Protein AF-A0A949DJX2-F1 (afdb_monomer_lite)

Foldseek 3Di:
DDDDDDDDDDDDDDDDDDDDDDDDDDDDDPDDPPPPPDPPQDFDDDDDDDDDQVPDPQRDQPDDLLQPDDCVVQVRAPVCVLQDQVCCVVVLPRVHHAPPVDPPRNVCSSVVAADAPDPVGDGSSDGSPVCSPDVVVVVVVCVVVVHDPVPDPVVVVVVDDPLQVLLVQEDAQLLDCQRSDPPRPRRNPDSDHCVQDDADPVQFGADPDLSQALDADPVGRTNQKGFDDDDQDPSCDVVNDDPDTDIDGDPQQQQAAQVRHGHPVSVVQQVVLQVCQLVQNDDPPQFWRHGSRRVHGRHHND

Radius of gyration: 28.76 Å; chains: 1; bounding box: 96×83×56 Å

Secondary structure (DSSP, 8-state):
--------------------------------S-SSS---PPPPPP------GGG-SSPPPSS-GGGS---TTTT--THHHHS-HHHHHHTSS--S--TTT-TTTHHHHHHT----SSTTSPPTTS-S-GGGT-THHHHHHHHHHT--STT--HHHHHHS--HHHHHTT--S-TT-S----TT-TTTTS-S--GGGPSP-TTSEEEES-GGG-SEEETTEEEEEEEEE-----TTS-GGG-----EEE---GGGGB-TTS-B-HHHHHHHHHHHHHHHTT---TT--B-SGGGTTSBP-TT-

pLDDT: mean 76.73, std 20.25, range [28.62, 98.5]

Structure (mmCIF, N/CA/C/O backbone):
data_AF-A0A949DJX2-F1
#
_entry.id   AF-A0A949DJX2-F1
#
loop_
_atom_site.group_PDB
_atom_site.id
_atom_site.type_symbol
_atom_site.label_atom_id
_atom_site.label_alt_id
_atom_site.label_comp_id
_atom_site.label_asym_id
_atom_site.label_entity_id
_atom_site.label_seq_id
_atom_site.pdbx_PDB_ins_code
_atom_site.Cartn_x
_atom_site.Cartn_y
_atom_site.Cartn_z
_atom_site.occupancy
_atom_site.B_iso_or_equiv
_atom_site.auth_seq_id
_atom_site.auth_comp_id
_atom_site.auth_asym_id
_atom_site.auth_atom_id
_atom_site.pdbx_PDB_model_num
ATOM 1 N N . MET A 1 1 ? 74.359 -24.042 -1.515 1.00 43.28 1 MET A N 1
ATOM 2 C CA . MET A 1 1 ? 73.156 -24.536 -2.222 1.00 43.28 1 MET A CA 1
ATOM 3 C C . MET A 1 1 ? 72.912 -25.979 -1.793 1.00 43.28 1 MET A C 1
ATOM 5 O O . MET A 1 1 ? 73.561 -26.881 -2.303 1.00 43.28 1 MET A O 1
ATOM 9 N N . LYS A 1 2 ? 72.092 -26.184 -0.755 1.00 34.19 2 LYS A N 1
ATOM 10 C CA . LYS A 1 2 ? 71.802 -27.507 -0.180 1.00 34.19 2 LYS A CA 1
ATOM 11 C C . LYS A 1 2 ? 70.477 -28.012 -0.755 1.00 34.19 2 LYS A C 1
ATOM 13 O O . LYS A 1 2 ? 69.468 -27.325 -0.640 1.00 34.19 2 LYS A O 1
ATOM 18 N N . LYS A 1 3 ? 70.518 -29.176 -1.407 1.00 35.06 3 LYS A N 1
ATOM 19 C CA . LYS A 1 3 ? 69.353 -29.905 -1.924 1.00 35.06 3 LYS A CA 1
ATOM 20 C C . LYS A 1 3 ? 68.645 -30.585 -0.749 1.00 35.06 3 LYS A C 1
ATOM 22 O O . LYS A 1 3 ? 69.295 -31.333 -0.024 1.00 35.06 3 LYS A O 1
ATOM 27 N N . TYR A 1 4 ? 67.348 -30.342 -0.581 1.00 43.62 4 TYR A N 1
ATOM 28 C CA . TYR A 1 4 ? 66.490 -31.125 0.308 1.00 43.62 4 TYR A CA 1
ATOM 29 C C . TYR A 1 4 ? 65.584 -32.019 -0.540 1.00 43.62 4 TYR A C 1
ATOM 31 O O . TYR A 1 4 ? 64.900 -31.544 -1.442 1.00 43.62 4 TYR A O 1
ATOM 39 N N . SER A 1 5 ? 65.644 -33.317 -0.252 1.00 40.22 5 SER A N 1
ATOM 40 C CA . SER A 1 5 ? 64.722 -34.347 -0.726 1.00 40.22 5 SER A CA 1
ATOM 41 C C . SER A 1 5 ? 63.538 -34.392 0.239 1.00 40.22 5 SER A C 1
ATOM 43 O O . SER A 1 5 ? 63.765 -34.422 1.449 1.00 40.22 5 SER A O 1
ATOM 45 N N . PHE A 1 6 ? 62.303 -34.388 -0.265 1.00 43.47 6 PHE A N 1
ATOM 46 C CA . PHE A 1 6 ? 61.103 -34.595 0.548 1.00 43.47 6 PHE A CA 1
ATOM 47 C C . PHE A 1 6 ? 60.330 -35.793 -0.003 1.00 43.47 6 PHE A C 1
ATOM 49 O O . PHE A 1 6 ? 59.886 -35.793 -1.150 1.00 43.47 6 PHE A O 1
ATOM 56 N N . THR A 1 7 ? 60.231 -36.830 0.824 1.00 41.16 7 THR A N 1
ATOM 57 C CA . THR A 1 7 ? 59.519 -38.081 0.556 1.00 41.16 7 THR A CA 1
ATOM 58 C C . THR A 1 7 ? 58.033 -37.898 0.867 1.00 41.16 7 THR A C 1
ATOM 60 O O . THR A 1 7 ? 57.672 -37.376 1.920 1.00 41.16 7 THR A O 1
ATOM 63 N N . LEU A 1 8 ? 57.184 -38.328 -0.065 1.00 36.38 8 LEU A N 1
ATOM 64 C CA . LEU A 1 8 ? 55.723 -38.265 -0.031 1.00 36.38 8 LEU A CA 1
ATOM 65 C C . LEU A 1 8 ? 55.150 -39.407 0.834 1.00 36.38 8 LEU A C 1
ATOM 67 O O . LEU A 1 8 ? 55.459 -40.569 0.579 1.00 36.38 8 LEU A O 1
ATOM 71 N N . PHE A 1 9 ? 54.294 -39.095 1.811 1.00 36.88 9 PHE A N 1
ATOM 72 C CA . PHE A 1 9 ? 53.467 -40.075 2.530 1.00 36.88 9 PHE A CA 1
ATOM 73 C C . PHE A 1 9 ? 52.001 -39.895 2.109 1.00 36.88 9 PHE A C 1
ATOM 75 O O . PHE A 1 9 ? 51.416 -38.837 2.330 1.00 36.88 9 PHE A O 1
ATOM 82 N N . ILE A 1 10 ? 51.425 -40.926 1.487 1.00 37.06 10 ILE A N 1
ATOM 83 C CA . ILE A 1 10 ? 50.004 -41.016 1.124 1.00 37.06 10 ILE A CA 1
ATOM 84 C C . ILE A 1 10 ? 49.294 -41.812 2.222 1.00 37.06 10 ILE A C 1
ATOM 86 O O . ILE A 1 10 ? 49.686 -42.941 2.514 1.00 37.06 10 ILE A O 1
ATOM 90 N N . LEU A 1 11 ? 48.246 -41.235 2.811 1.00 36.19 11 LEU A N 1
ATOM 91 C CA . LEU A 1 11 ? 47.347 -41.903 3.752 1.00 36.19 11 LEU A CA 1
ATOM 92 C C . LEU A 1 11 ? 45.978 -42.078 3.083 1.00 36.19 11 LEU A C 1
ATOM 94 O O . LEU A 1 11 ? 45.282 -41.109 2.793 1.00 36.19 11 LEU A O 1
ATOM 98 N N . LEU A 1 12 ? 45.641 -43.339 2.806 1.00 34.06 12 LEU A N 1
ATOM 99 C CA . LEU A 1 12 ? 44.342 -43.818 2.335 1.00 34.06 12 LEU A CA 1
ATOM 100 C C . LEU A 1 12 ? 43.370 -43.897 3.518 1.00 34.06 12 LEU A C 1
ATOM 102 O O . LEU A 1 12 ? 43.677 -44.555 4.511 1.00 34.06 12 LEU A O 1
ATOM 106 N N . PHE A 1 13 ? 42.187 -43.295 3.388 1.00 34.66 13 PHE A N 1
ATOM 107 C CA . PHE A 1 13 ? 41.059 -43.534 4.288 1.00 34.66 13 PHE A CA 1
ATOM 108 C C . PHE A 1 13 ? 39.893 -44.122 3.488 1.00 34.66 13 PHE A C 1
ATOM 110 O O . PHE A 1 13 ? 39.415 -43.518 2.530 1.00 34.66 13 PHE A O 1
ATOM 117 N N . VAL A 1 14 ? 39.482 -45.329 3.880 1.00 40.94 14 VAL A N 1
ATOM 118 C CA . VAL A 1 14 ? 38.353 -46.092 3.340 1.00 40.94 14 VAL A CA 1
ATOM 119 C C . VAL A 1 14 ? 37.319 -46.235 4.454 1.00 40.94 14 VAL A C 1
ATOM 121 O O . VAL A 1 14 ? 37.612 -46.817 5.494 1.00 40.94 14 VAL A O 1
ATOM 124 N N . SER A 1 15 ? 36.108 -45.741 4.222 1.00 38.34 15 SER A N 1
ATOM 125 C CA . SER A 1 15 ? 34.868 -46.116 4.916 1.00 38.34 15 SER A CA 1
ATOM 126 C C . SER A 1 15 ? 33.715 -45.578 4.058 1.00 38.34 15 SER A C 1
ATOM 128 O O . SER A 1 15 ? 33.805 -44.479 3.530 1.00 38.34 15 SER A O 1
ATOM 130 N N . GLY A 1 16 ? 32.613 -46.254 3.763 1.00 34.78 16 GLY A N 1
ATOM 131 C CA . GLY A 1 16 ? 32.054 -47.539 4.157 1.00 34.78 16 GLY A CA 1
ATOM 132 C C . GLY A 1 16 ? 30.562 -47.421 3.835 1.00 34.78 16 GLY A C 1
ATOM 133 O O . GLY A 1 16 ? 29.812 -46.884 4.643 1.00 34.78 16 GLY A O 1
ATOM 134 N N . LEU A 1 17 ? 30.148 -47.814 2.622 1.00 36.53 17 LEU A N 1
ATOM 135 C CA . LEU A 1 17 ? 28.735 -47.830 2.226 1.00 36.53 17 LEU A CA 1
ATOM 136 C C . LEU A 1 17 ? 27.998 -48.921 3.011 1.00 36.53 17 LEU A C 1
ATOM 138 O O . LEU A 1 17 ? 28.421 -50.075 3.001 1.00 36.53 17 LEU A O 1
ATOM 142 N N . THR A 1 18 ? 26.860 -48.576 3.611 1.00 37.84 18 THR A N 1
ATOM 143 C CA . THR A 1 18 ? 25.867 -49.556 4.065 1.00 37.84 18 THR A CA 1
ATOM 144 C C . THR A 1 18 ? 24.544 -49.298 3.349 1.00 37.84 18 THR A C 1
ATOM 146 O O . THR A 1 18 ? 23.970 -48.217 3.425 1.00 37.84 18 THR A O 1
ATOM 149 N N . PHE A 1 19 ? 24.102 -50.310 2.603 1.00 37.47 19 PHE A N 1
ATOM 150 C CA . PHE A 1 19 ? 22.758 -50.453 2.052 1.00 37.47 19 PHE A CA 1
ATOM 151 C C . PHE A 1 19 ? 21.958 -51.371 2.986 1.00 37.47 19 PHE A C 1
ATOM 153 O O . PHE A 1 19 ? 22.400 -52.491 3.227 1.00 37.47 19 PHE A O 1
ATOM 160 N N . VAL A 1 20 ? 20.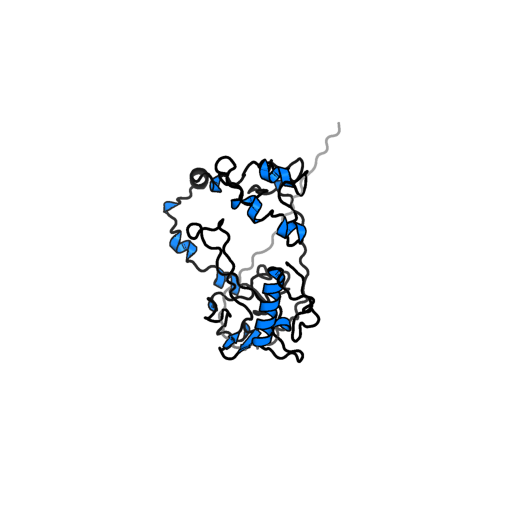781 -50.937 3.447 1.00 37.38 20 VAL A N 1
ATOM 161 C CA . VAL A 1 20 ? 19.691 -51.787 3.980 1.00 37.38 20 VAL A CA 1
ATOM 162 C C . VAL A 1 20 ? 18.380 -51.083 3.595 1.00 37.38 20 VAL A C 1
ATOM 164 O O . VAL A 1 20 ? 18.149 -49.957 4.013 1.00 37.38 20 VAL A O 1
ATOM 167 N N . SER A 1 21 ? 17.728 -51.509 2.510 1.00 28.62 21 SER A N 1
ATOM 168 C CA . SER A 1 21 ? 16.613 -52.475 2.417 1.00 28.62 21 SER A CA 1
ATOM 169 C C . SER A 1 21 ? 15.265 -51.941 2.913 1.00 28.62 21 SER A C 1
ATOM 171 O O . SER A 1 21 ? 15.091 -51.663 4.094 1.00 28.62 21 SER A O 1
ATOM 173 N N . CYS A 1 22 ? 14.301 -51.876 1.986 1.00 37.31 22 CYS A N 1
ATOM 174 C CA . CYS A 1 22 ? 12.870 -51.762 2.266 1.00 37.31 22 CYS A CA 1
ATOM 175 C C . CYS A 1 22 ? 12.397 -52.950 3.113 1.00 37.31 22 CYS A C 1
ATOM 177 O O . CYS A 1 22 ? 12.727 -54.096 2.808 1.00 37.31 22 CYS A O 1
ATOM 179 N N . GLY A 1 23 ? 11.586 -52.659 4.125 1.00 30.64 23 GLY A N 1
ATOM 180 C CA . GLY A 1 23 ? 10.795 -53.624 4.874 1.00 30.64 23 GLY A CA 1
ATOM 181 C C . GLY A 1 23 ? 9.466 -52.967 5.217 1.00 30.64 23 GLY A C 1
ATOM 182 O O . GLY A 1 23 ? 9.413 -52.065 6.046 1.00 30.64 23 GLY A O 1
ATOM 183 N N . SER A 1 24 ? 8.426 -53.363 4.498 1.00 39.03 24 SER A N 1
ATOM 184 C CA . SER A 1 24 ? 7.028 -53.123 4.829 1.00 39.03 24 SER A CA 1
ATOM 185 C C . SER A 1 24 ? 6.645 -54.004 6.012 1.00 39.03 24 SER A C 1
ATOM 187 O O . SER A 1 24 ? 6.754 -55.217 5.882 1.00 39.03 24 SER A O 1
ATOM 189 N N . ASP A 1 25 ? 6.189 -53.401 7.107 1.00 30.70 25 ASP A N 1
ATOM 190 C CA . ASP A 1 25 ? 5.296 -54.041 8.070 1.00 30.70 25 ASP A CA 1
ATOM 191 C C . ASP A 1 25 ? 4.461 -52.959 8.760 1.00 30.70 25 ASP A C 1
ATOM 193 O O . ASP A 1 25 ? 4.978 -52.047 9.411 1.00 30.70 25 ASP A O 1
ATOM 197 N N . ASP A 1 26 ? 3.151 -53.068 8.554 1.00 37.22 26 ASP A N 1
ATOM 198 C CA . ASP A 1 26 ? 2.116 -52.331 9.257 1.00 37.22 26 ASP A CA 1
ATOM 199 C C . ASP A 1 26 ? 2.218 -52.621 10.755 1.00 37.22 26 ASP A C 1
ATOM 201 O O . ASP A 1 26 ? 2.008 -53.750 11.202 1.00 37.22 26 ASP A O 1
ATOM 205 N N . ASN A 1 27 ? 2.460 -51.585 11.558 1.00 30.47 27 ASN A N 1
ATOM 206 C CA . ASN A 1 27 ? 1.958 -51.600 12.921 1.00 30.47 27 ASN A CA 1
ATOM 207 C C . ASN A 1 27 ? 1.554 -50.197 13.360 1.00 30.47 27 ASN A C 1
ATOM 209 O O . ASN A 1 27 ? 2.363 -49.288 13.539 1.00 30.47 27 ASN A O 1
ATOM 213 N N . THR A 1 28 ? 0.243 -50.043 13.468 1.00 38.88 28 THR A N 1
ATOM 214 C CA . THR A 1 28 ? -0.477 -48.830 13.803 1.00 38.88 28 THR A CA 1
ATOM 215 C C . THR A 1 28 ? -0.275 -48.510 15.282 1.00 38.88 28 THR A C 1
ATOM 217 O O . THR A 1 28 ? -0.965 -49.039 16.149 1.00 38.88 28 THR A O 1
ATOM 220 N N . THR A 1 29 ? 0.638 -47.595 15.586 1.00 30.52 29 THR A N 1
ATOM 221 C CA . THR A 1 29 ? 0.587 -46.810 16.821 1.00 30.52 29 THR A CA 1
ATOM 222 C C . THR A 1 29 ? 0.368 -45.361 16.433 1.00 30.52 29 THR A C 1
ATOM 224 O O . THR A 1 29 ? 1.264 -44.678 15.946 1.00 30.52 29 THR A O 1
ATOM 227 N N . ALA A 1 30 ? -0.874 -44.914 16.616 1.00 33.44 30 ALA A N 1
ATOM 228 C CA . ALA A 1 30 ? -1.263 -43.520 16.520 1.00 33.44 30 ALA A CA 1
ATOM 229 C C . ALA A 1 30 ? -0.423 -42.703 17.513 1.00 33.44 30 ALA A C 1
ATOM 231 O O . ALA A 1 30 ? -0.724 -42.651 18.705 1.00 33.44 30 ALA A O 1
ATOM 232 N N . GLN A 1 31 ? 0.659 -42.100 17.022 1.00 32.59 31 GLN A N 1
ATOM 233 C CA . GLN A 1 31 ? 1.287 -40.980 17.699 1.00 32.59 31 GLN A CA 1
ATOM 234 C C . GLN A 1 31 ? 0.337 -39.797 17.555 1.00 32.59 31 GLN A C 1
ATOM 236 O O . GLN A 1 31 ? 0.099 -39.286 16.463 1.00 32.59 31 GLN A O 1
ATOM 241 N N . THR A 1 32 ? -0.260 -39.431 18.680 1.00 29.81 32 THR A N 1
ATOM 242 C CA . THR A 1 32 ? -1.008 -38.199 18.887 1.00 29.81 32 THR A CA 1
ATOM 243 C C . THR A 1 32 ? -0.182 -37.010 18.395 1.00 29.81 32 THR A C 1
ATOM 245 O O . THR A 1 32 ? 0.877 -36.716 18.945 1.00 29.81 32 THR A O 1
ATOM 248 N N . LEU A 1 33 ? -0.673 -36.344 17.352 1.00 34.56 33 LEU A N 1
ATOM 249 C CA . LEU A 1 33 ? -0.085 -35.165 16.703 1.00 34.56 33 LEU A CA 1
ATOM 250 C C . LEU A 1 33 ? -0.290 -33.864 17.512 1.00 34.56 33 LEU A C 1
ATOM 252 O O . LEU A 1 33 ? -0.356 -32.787 16.930 1.00 34.56 33 LEU A O 1
ATOM 256 N N . ASP A 1 34 ? -0.383 -33.943 18.841 1.00 36.12 34 ASP A N 1
ATOM 257 C CA . ASP A 1 34 ? -0.895 -32.837 19.669 1.00 36.12 34 ASP A CA 1
ATOM 258 C C . ASP A 1 34 ? 0.157 -32.110 20.531 1.00 36.12 34 ASP A C 1
ATOM 260 O O . ASP A 1 34 ? -0.212 -31.266 21.343 1.00 36.12 34 ASP A O 1
ATOM 264 N N . GLU A 1 35 ? 1.465 -32.350 20.360 1.00 33.06 35 GLU A N 1
ATOM 265 C CA . GLU A 1 35 ? 2.486 -31.706 21.221 1.00 33.06 35 GLU A CA 1
ATOM 266 C C . GLU A 1 35 ? 3.533 -30.814 20.525 1.00 33.06 35 GLU A C 1
ATOM 268 O O . GLU A 1 35 ? 4.362 -30.224 21.216 1.00 33.06 35 GLU A O 1
ATOM 273 N N . GLU A 1 36 ? 3.484 -30.593 19.203 1.00 36.16 36 GLU A N 1
ATOM 274 C CA . GLU A 1 36 ? 4.518 -29.787 18.511 1.00 36.16 36 GLU A CA 1
ATOM 275 C C . GLU A 1 36 ? 4.085 -28.387 18.022 1.00 36.16 36 GLU A C 1
ATOM 277 O O . GLU A 1 36 ? 4.854 -27.696 17.356 1.00 36.16 36 GLU A O 1
ATOM 282 N N . GLN A 1 37 ? 2.890 -27.894 18.371 1.00 39.59 37 GLN A N 1
ATOM 283 C CA . GLN A 1 37 ? 2.412 -26.581 17.894 1.00 39.59 37 GLN A CA 1
ATOM 284 C C . GLN A 1 37 ? 1.984 -25.621 19.003 1.00 39.59 37 GLN A C 1
ATOM 286 O O . GLN A 1 37 ? 0.872 -25.107 19.018 1.00 39.59 37 GLN A O 1
ATOM 291 N N . ASN A 1 38 ? 2.904 -25.307 19.914 1.00 37.56 38 ASN A N 1
ATOM 292 C CA . ASN A 1 38 ? 2.805 -24.066 20.689 1.00 37.56 38 ASN A CA 1
ATOM 293 C C . ASN A 1 38 ? 4.181 -23.487 21.047 1.00 37.56 38 ASN A C 1
ATOM 295 O O . ASN A 1 38 ? 4.404 -22.975 22.143 1.00 37.56 38 ASN A O 1
ATOM 299 N N . ALA A 1 39 ? 5.129 -23.548 20.106 1.00 47.19 39 ALA A N 1
ATOM 300 C CA . ALA A 1 39 ? 6.332 -22.736 20.207 1.00 47.19 39 ALA A CA 1
ATOM 301 C C . ALA A 1 39 ? 5.930 -21.260 20.052 1.00 47.19 39 ALA A C 1
ATOM 303 O O . ALA A 1 39 ? 5.632 -20.785 18.957 1.00 47.19 39 ALA A O 1
ATOM 304 N N . THR A 1 40 ? 5.895 -20.531 21.164 1.00 45.84 40 THR A N 1
ATOM 305 C CA . THR A 1 40 ? 5.797 -19.073 21.188 1.00 45.84 40 THR A CA 1
ATOM 306 C C . THR A 1 40 ? 7.037 -18.496 20.508 1.00 45.84 40 THR A C 1
ATOM 308 O O . THR A 1 40 ? 8.108 -18.376 21.099 1.00 45.84 40 THR A O 1
ATOM 311 N N . PHE A 1 41 ? 6.920 -18.186 19.218 1.00 57.16 41 PHE A N 1
ATOM 312 C CA . PHE A 1 41 ? 8.009 -17.597 18.448 1.00 57.16 41 PHE A CA 1
ATOM 313 C C . PHE A 1 41 ? 8.285 -16.171 18.941 1.00 57.16 41 PHE A C 1
ATOM 315 O O . PHE A 1 41 ? 7.442 -15.283 18.823 1.00 57.16 41 PHE A O 1
ATOM 322 N N . THR A 1 42 ? 9.479 -15.939 19.488 1.00 59.53 42 THR A N 1
ATOM 323 C CA . THR A 1 42 ? 9.938 -14.597 19.862 1.00 59.53 42 THR A CA 1
ATOM 324 C C . THR A 1 42 ? 10.157 -13.754 18.597 1.00 59.53 42 THR A C 1
ATOM 326 O O . THR A 1 42 ? 10.936 -14.174 17.735 1.00 59.53 42 THR A O 1
ATOM 329 N N . PRO A 1 43 ? 9.536 -12.566 18.466 1.00 59.00 43 PRO A N 1
ATOM 330 C CA . PRO A 1 43 ? 9.705 -11.715 17.290 1.00 59.00 43 PRO A CA 1
ATOM 331 C C . PRO A 1 43 ? 11.174 -11.318 17.083 1.00 59.00 43 PRO A C 1
ATOM 333 O O . PRO A 1 43 ? 11.785 -10.694 17.952 1.00 59.00 43 PRO A O 1
ATOM 336 N N . ALA A 1 44 ? 11.752 -11.661 15.928 1.00 72.31 44 ALA A N 1
ATOM 337 C CA . ALA A 1 44 ? 13.103 -11.241 15.555 1.00 72.31 44 ALA A CA 1
ATOM 338 C C . ALA A 1 44 ? 13.077 -9.909 14.773 1.00 72.31 44 ALA A C 1
ATOM 340 O O . ALA A 1 44 ? 12.285 -9.775 13.834 1.00 72.31 44 ALA A O 1
ATOM 341 N N . PRO A 1 45 ? 13.957 -8.935 15.085 1.00 74.81 45 PRO A N 1
ATOM 342 C CA . PRO A 1 45 ? 14.016 -7.671 14.357 1.00 74.81 45 PRO A CA 1
ATOM 343 C C . PRO A 1 45 ? 14.476 -7.865 12.905 1.00 74.81 45 PRO A C 1
ATOM 345 O O . PRO A 1 45 ? 15.150 -8.841 12.555 1.00 74.81 45 PRO A O 1
ATOM 348 N N . MET A 1 46 ? 14.132 -6.910 12.039 1.00 74.50 46 MET A N 1
ATOM 349 C CA . MET A 1 46 ? 14.711 -6.841 10.698 1.00 74.50 46 MET A CA 1
ATOM 350 C C . MET A 1 46 ? 16.149 -6.325 10.794 1.00 74.50 46 MET A C 1
ATOM 352 O O . MET A 1 46 ? 16.380 -5.228 11.293 1.00 74.50 46 MET A O 1
ATOM 356 N N . ILE A 1 47 ? 17.110 -7.118 10.317 1.00 76.56 47 ILE A N 1
ATOM 357 C CA . ILE A 1 47 ? 18.518 -6.723 10.207 1.00 76.56 47 ILE A CA 1
ATOM 358 C C . ILE A 1 47 ? 18.799 -6.523 8.717 1.00 76.56 47 ILE A C 1
ATOM 360 O O . ILE A 1 47 ? 18.672 -7.469 7.941 1.00 76.56 47 ILE A O 1
ATOM 364 N N . SER A 1 48 ? 19.134 -5.299 8.311 1.00 74.88 48 SER A N 1
ATOM 365 C CA . SER A 1 48 ? 19.478 -4.961 6.925 1.00 74.88 48 SER A CA 1
ATOM 366 C C . SER A 1 48 ? 20.969 -4.676 6.777 1.00 74.88 48 SER A C 1
ATOM 368 O O . SER A 1 48 ? 21.578 -4.094 7.672 1.00 74.88 48 SER A O 1
ATOM 370 N N . GLU A 1 49 ? 21.532 -5.000 5.615 1.00 82.50 49 GLU A N 1
ATOM 371 C CA . GLU A 1 49 ? 22.893 -4.620 5.234 1.00 82.50 49 GLU A CA 1
ATOM 372 C C . GLU A 1 49 ? 22.855 -3.621 4.074 1.00 82.50 49 GLU A C 1
ATOM 374 O O . GLU A 1 49 ? 22.117 -3.807 3.104 1.00 82.50 49 GLU A O 1
ATOM 379 N N . LEU A 1 50 ? 23.665 -2.564 4.156 1.00 80.44 50 LEU A N 1
ATOM 380 C CA . LEU A 1 50 ? 23.815 -1.622 3.054 1.00 80.44 50 LEU A CA 1
ATOM 381 C C . LEU A 1 50 ? 24.591 -2.293 1.912 1.00 80.44 50 LEU A C 1
ATOM 383 O O . LEU A 1 50 ? 25.749 -2.681 2.069 1.00 80.44 50 LEU A O 1
ATOM 387 N N . ARG A 1 51 ? 23.970 -2.392 0.736 1.00 80.06 51 ARG A N 1
ATOM 388 C CA . ARG A 1 51 ? 24.623 -2.842 -0.499 1.00 80.06 51 ARG A CA 1
ATOM 389 C C . ARG A 1 51 ? 24.813 -1.662 -1.440 1.00 80.06 51 ARG A C 1
ATOM 391 O O . ARG A 1 51 ? 23.874 -0.908 -1.687 1.00 80.06 51 ARG A O 1
ATOM 398 N N . SER A 1 52 ? 26.028 -1.507 -1.966 1.00 80.25 52 SER A N 1
ATOM 399 C CA . SER A 1 52 ? 26.306 -0.457 -2.945 1.00 80.25 52 SER A CA 1
ATOM 400 C C . SER A 1 52 ? 25.628 -0.766 -4.278 1.00 80.25 52 SER A C 1
ATOM 402 O O . SER A 1 52 ? 25.715 -1.886 -4.781 1.00 80.25 52 SER A O 1
ATOM 404 N N . ARG A 1 53 ? 24.990 0.250 -4.865 1.00 75.62 53 ARG A N 1
ATOM 405 C CA . ARG A 1 53 ? 24.230 0.143 -6.122 1.00 75.62 53 ARG A CA 1
ATOM 406 C C . ARG A 1 53 ? 25.110 -0.209 -7.322 1.00 75.62 53 ARG A C 1
ATOM 408 O O . ARG A 1 53 ? 24.631 -0.842 -8.254 1.00 75.62 53 ARG A O 1
ATOM 415 N N . ILE A 1 54 ? 26.399 0.140 -7.277 1.00 75.19 54 ILE A N 1
ATOM 416 C CA . ILE A 1 54 ? 27.363 -0.177 -8.347 1.00 75.19 54 ILE A CA 1
ATOM 417 C C . ILE A 1 54 ? 27.658 -1.678 -8.468 1.00 75.19 54 ILE A C 1
ATOM 419 O O . ILE A 1 54 ? 28.257 -2.103 -9.448 1.00 75.19 54 ILE A O 1
ATOM 423 N N . LEU A 1 55 ? 27.284 -2.477 -7.461 1.00 81.00 55 LEU A N 1
ATOM 424 C CA . LEU A 1 55 ? 27.510 -3.924 -7.448 1.00 81.00 55 LEU A CA 1
ATOM 425 C C . LEU A 1 55 ? 26.357 -4.706 -8.087 1.00 81.00 55 LEU A C 1
ATOM 427 O O . LEU A 1 55 ? 26.428 -5.931 -8.173 1.00 81.00 55 LEU A O 1
ATOM 431 N N . PHE A 1 56 ? 25.276 -4.036 -8.490 1.00 82.12 56 PHE A N 1
ATOM 432 C CA . PHE A 1 56 ? 24.126 -4.710 -9.077 1.00 82.12 56 PHE A CA 1
ATOM 433 C C . PHE A 1 56 ? 24.396 -5.052 -10.541 1.00 82.12 56 PHE A C 1
ATOM 435 O O . PHE A 1 56 ? 24.811 -4.204 -11.326 1.00 82.12 56 PHE A O 1
ATOM 442 N N . SER A 1 57 ? 24.129 -6.306 -10.913 1.00 82.94 57 SER A N 1
ATOM 443 C CA . SER A 1 57 ? 24.210 -6.769 -12.303 1.00 82.94 57 SER A CA 1
ATOM 444 C C . SER A 1 57 ? 23.165 -6.101 -13.197 1.00 82.94 57 SER A C 1
ATOM 446 O O . SER A 1 57 ? 23.436 -5.851 -14.367 1.00 82.94 57 SER A O 1
ATOM 448 N N . ASN A 1 58 ? 21.993 -5.791 -12.637 1.00 81.81 58 ASN A N 1
ATOM 449 C CA . ASN A 1 58 ? 21.023 -4.875 -13.222 1.00 81.81 58 ASN A CA 1
ATOM 450 C C . ASN A 1 58 ? 21.305 -3.464 -12.676 1.00 81.81 58 ASN A C 1
ATOM 452 O O . ASN A 1 58 ? 21.058 -3.239 -11.485 1.00 81.81 58 ASN A O 1
ATOM 456 N N . PRO A 1 59 ? 21.842 -2.532 -13.486 1.00 80.12 59 PRO A N 1
ATOM 457 C CA . PRO A 1 59 ? 22.207 -1.216 -12.992 1.00 80.12 59 PRO A CA 1
ATOM 458 C C . PRO A 1 59 ? 20.995 -0.496 -12.399 1.00 80.12 59 PRO A C 1
ATOM 460 O O . PRO A 1 59 ? 19.888 -0.521 -12.939 1.00 80.12 59 PRO A O 1
ATOM 463 N N . TYR A 1 60 ? 21.211 0.153 -11.262 1.00 79.38 60 TYR A N 1
ATOM 464 C CA . TYR A 1 60 ? 20.165 0.892 -10.572 1.00 79.38 60 TYR A CA 1
ATOM 465 C C . TYR A 1 60 ? 19.829 2.194 -11.317 1.00 79.38 60 TYR A C 1
ATOM 467 O O . TYR A 1 60 ? 20.714 3.027 -11.518 1.00 79.38 60 TYR A O 1
ATOM 475 N N . ALA A 1 61 ? 18.558 2.404 -11.671 1.00 78.69 61 ALA A N 1
ATOM 476 C CA . ALA A 1 61 ? 18.087 3.697 -12.161 1.00 78.69 61 ALA A CA 1
ATOM 477 C C . ALA A 1 61 ? 17.838 4.658 -10.990 1.00 78.69 61 ALA A C 1
ATOM 479 O O . ALA A 1 61 ? 17.115 4.339 -10.046 1.00 78.69 61 ALA A O 1
ATOM 480 N N . ASN A 1 62 ? 18.450 5.841 -11.055 1.00 74.81 62 ASN A N 1
ATOM 481 C CA . ASN A 1 62 ? 18.380 6.851 -9.995 1.00 74.81 62 ASN A CA 1
ATOM 482 C C . ASN A 1 62 ? 17.051 7.615 -9.954 1.00 74.81 62 ASN A C 1
ATOM 484 O O . ASN A 1 62 ? 16.693 8.136 -8.899 1.00 74.81 62 ASN A O 1
ATOM 488 N N . ILE A 1 63 ? 16.324 7.649 -11.070 1.00 73.44 63 ILE A N 1
ATOM 489 C CA . ILE A 1 63 ? 14.937 8.111 -11.131 1.00 73.44 63 ILE A CA 1
ATOM 490 C C . ILE A 1 63 ? 14.047 6.967 -11.647 1.00 73.44 63 ILE A C 1
ATOM 492 O O . ILE A 1 63 ? 14.528 6.120 -12.406 1.00 73.44 63 ILE A O 1
ATOM 496 N N . PRO A 1 64 ? 12.770 6.893 -11.231 1.00 75.12 64 PRO A N 1
ATOM 497 C CA . PRO A 1 64 ? 11.836 5.893 -11.743 1.00 75.12 64 PRO A CA 1
ATOM 498 C C . PRO A 1 64 ? 11.686 5.959 -13.270 1.00 75.12 64 PRO A C 1
ATOM 500 O O . PRO A 1 64 ? 11.779 7.035 -13.860 1.00 75.12 64 PRO A O 1
ATOM 503 N N . ALA A 1 65 ? 11.386 4.822 -13.910 1.00 75.81 65 ALA A N 1
ATOM 504 C CA . ALA A 1 65 ? 11.207 4.734 -15.367 1.00 75.81 65 ALA A CA 1
ATOM 505 C C . ALA A 1 65 ? 10.175 5.747 -15.901 1.00 75.81 65 ALA A C 1
ATOM 507 O O . ALA A 1 65 ? 10.363 6.338 -16.959 1.00 75.81 65 ALA A O 1
ATOM 508 N N . GLN A 1 66 ? 9.124 6.002 -15.119 1.00 71.19 66 GLN A N 1
ATOM 509 C CA . GLN A 1 66 ? 8.044 6.949 -15.410 1.00 71.19 66 GLN A CA 1
ATOM 510 C C . GLN A 1 66 ? 8.510 8.410 -15.491 1.00 71.19 66 GLN A C 1
ATOM 512 O O . GLN A 1 66 ? 7.759 9.261 -15.956 1.00 71.19 66 GLN A O 1
ATOM 517 N N . CYS A 1 67 ? 9.720 8.718 -15.021 1.00 74.00 67 CYS A N 1
ATOM 518 C CA . CYS A 1 67 ? 10.303 10.054 -15.083 1.00 74.00 67 CYS A CA 1
ATOM 519 C C . CYS A 1 67 ? 11.193 10.251 -16.323 1.00 74.00 67 CYS A C 1
ATOM 521 O O . CYS A 1 67 ? 11.487 11.392 -16.673 1.00 74.00 67 CYS A O 1
ATOM 523 N N . TYR A 1 68 ? 11.584 9.175 -17.018 1.00 75.19 68 TYR A N 1
ATOM 524 C CA . TYR A 1 68 ? 12.308 9.231 -18.294 1.00 75.19 68 TYR A CA 1
ATOM 525 C C . TYR A 1 68 ? 11.330 9.364 -19.471 1.00 75.19 68 TYR A C 1
ATOM 527 O O . TYR A 1 68 ? 11.202 8.465 -20.301 1.00 75.19 68 TYR A O 1
ATOM 535 N N . ILE A 1 69 ? 10.607 10.483 -19.517 1.00 72.31 69 ILE A N 1
ATOM 536 C CA . ILE A 1 69 ? 9.569 10.754 -20.521 1.00 72.31 69 ILE A CA 1
ATOM 537 C C . ILE A 1 69 ? 10.010 11.802 -21.545 1.00 72.31 69 ILE A C 1
ATOM 539 O O . ILE A 1 69 ? 10.871 12.637 -21.276 1.00 72.31 69 ILE A O 1
ATOM 543 N N . GLU A 1 70 ? 9.376 11.782 -22.718 1.00 71.06 70 GLU A N 1
ATOM 544 C CA . GLU A 1 70 ? 9.439 12.898 -23.663 1.00 71.06 70 GLU A CA 1
ATOM 545 C C . GLU A 1 70 ? 8.763 14.121 -23.020 1.00 71.06 70 GLU A C 1
ATOM 547 O O . GLU A 1 70 ? 7.656 14.029 -22.492 1.00 71.06 70 GLU A O 1
ATOM 552 N N . THR A 1 71 ? 9.456 15.259 -22.995 1.00 70.56 71 THR A N 1
ATOM 553 C CA . THR A 1 71 ? 9.037 16.451 -22.233 1.00 70.56 71 THR A CA 1
ATOM 554 C C . THR A 1 71 ? 8.252 17.452 -23.083 1.00 70.56 71 THR A C 1
ATOM 556 O O . THR A 1 71 ? 8.005 18.582 -22.661 1.00 70.56 71 THR A O 1
ATOM 559 N N . SER A 1 72 ? 7.883 17.066 -24.304 1.00 71.06 72 SER A N 1
ATOM 560 C CA . SER A 1 72 ? 7.285 17.883 -25.359 1.00 71.06 72 SER A CA 1
ATOM 561 C C . SER A 1 72 ? 8.007 19.214 -25.511 1.00 71.06 72 SER A C 1
ATOM 563 O O . SER A 1 72 ? 7.415 20.286 -25.369 1.00 71.06 72 SER A O 1
ATOM 565 N N . PHE A 1 73 ? 9.323 19.136 -25.730 1.00 72.75 73 PHE A N 1
ATOM 566 C CA . PHE A 1 73 ? 10.227 20.292 -25.793 1.00 72.75 73 PHE A CA 1
ATOM 567 C C . PHE A 1 73 ? 10.156 21.204 -24.549 1.00 72.75 73 PHE A C 1
ATOM 569 O O . PHE A 1 73 ? 10.244 22.426 -24.657 1.00 72.75 73 PHE A O 1
ATOM 576 N N . GLY A 1 74 ? 9.976 20.616 -23.362 1.00 67.31 74 GLY A N 1
ATOM 577 C CA . GLY A 1 74 ? 9.890 21.330 -22.082 1.00 67.31 74 GLY A CA 1
ATOM 578 C C . GLY A 1 74 ? 8.495 21.845 -21.708 1.00 67.31 74 GLY A C 1
ATOM 579 O O . GLY A 1 74 ? 8.356 22.521 -20.690 1.00 67.31 74 GLY A O 1
ATOM 580 N N . THR A 1 75 ? 7.452 21.535 -22.485 1.00 68.44 75 THR A N 1
ATOM 581 C CA . THR A 1 75 ? 6.063 21.921 -22.162 1.00 68.44 75 THR A CA 1
ATOM 582 C C . THR A 1 75 ? 5.374 20.972 -21.181 1.00 68.44 75 THR A C 1
ATOM 584 O O . THR A 1 75 ? 4.361 21.336 -20.584 1.00 68.44 75 THR A O 1
ATOM 587 N N . GLN A 1 76 ? 5.928 19.776 -20.973 1.00 72.75 76 GLN A N 1
ATOM 588 C CA . GLN A 1 76 ? 5.455 18.800 -19.996 1.00 72.75 76 GLN A CA 1
ATOM 589 C C . GLN A 1 76 ? 6.548 18.510 -18.972 1.00 72.75 76 GLN A C 1
ATOM 591 O O . GLN A 1 76 ? 7.720 18.401 -19.330 1.00 72.75 76 GLN A O 1
ATOM 596 N N . ASN A 1 77 ? 6.161 18.388 -17.697 1.00 73.38 77 ASN A N 1
ATOM 597 C CA . ASN A 1 77 ? 7.070 17.998 -16.625 1.00 73.38 77 ASN A CA 1
ATOM 598 C C . ASN A 1 77 ? 6.407 17.114 -15.571 1.00 73.38 77 ASN A C 1
ATOM 600 O O . ASN A 1 77 ? 5.730 17.597 -14.663 1.00 73.38 77 ASN A O 1
ATOM 604 N N . ALA A 1 78 ? 6.643 15.803 -15.695 1.00 74.00 78 ALA A N 1
ATOM 605 C CA . ALA A 1 78 ? 6.113 14.799 -14.780 1.00 74.00 78 ALA A CA 1
ATOM 606 C C . ALA A 1 78 ? 6.642 14.955 -13.340 1.00 74.00 78 ALA A C 1
ATOM 608 O O . ALA A 1 78 ? 5.983 14.532 -12.391 1.00 74.00 78 ALA A O 1
ATOM 609 N N . CYS A 1 79 ? 7.792 15.605 -13.149 1.00 72.50 79 CYS A N 1
ATOM 610 C CA . CYS A 1 79 ? 8.374 15.819 -11.827 1.00 72.50 79 CYS A CA 1
ATOM 611 C C . CYS A 1 79 ? 7.483 16.719 -10.961 1.00 72.50 79 CYS A C 1
ATOM 613 O O . CYS A 1 79 ? 7.371 16.484 -9.761 1.00 72.50 79 CYS A O 1
ATOM 615 N N . LEU A 1 80 ? 6.791 17.697 -11.558 1.00 69.94 80 LEU A N 1
ATOM 616 C CA . LEU A 1 80 ? 5.962 18.674 -10.836 1.00 69.94 80 LEU A CA 1
ATOM 617 C C . LEU A 1 80 ? 4.755 18.060 -10.122 1.00 69.94 80 LEU A C 1
ATOM 619 O O . LEU A 1 80 ? 4.222 18.663 -9.190 1.00 69.94 80 LEU A O 1
ATOM 623 N N . PHE A 1 81 ? 4.329 16.863 -10.532 1.00 70.25 81 PHE A N 1
ATOM 624 C CA . PHE A 1 81 ? 3.214 16.173 -9.888 1.00 70.25 81 PHE A CA 1
ATOM 625 C C . PHE A 1 81 ? 3.583 15.662 -8.493 1.00 70.25 81 PHE A C 1
ATOM 627 O O . PHE A 1 81 ? 2.745 15.696 -7.595 1.00 70.25 81 PHE A O 1
ATOM 634 N N . CYS A 1 82 ? 4.832 15.237 -8.290 1.00 71.00 82 CYS A N 1
ATOM 635 C CA . CYS A 1 82 ? 5.323 14.774 -6.989 1.00 71.00 82 CYS A CA 1
ATOM 636 C C . CYS A 1 82 ? 6.129 15.862 -6.258 1.00 71.00 82 CYS A C 1
ATOM 638 O O . CYS A 1 82 ? 6.047 16.007 -5.039 1.00 71.00 82 CYS A O 1
ATOM 640 N N . HIS A 1 83 ? 6.861 16.687 -7.001 1.00 73.62 83 HIS A N 1
ATOM 641 C CA . HIS A 1 83 ? 7.723 17.746 -6.484 1.00 73.62 83 HIS A CA 1
ATOM 642 C C . HIS A 1 83 ? 7.020 19.104 -6.506 1.00 73.62 83 HIS A C 1
ATOM 644 O O . HIS A 1 83 ? 7.454 20.053 -7.152 1.00 73.62 83 HIS A O 1
ATOM 650 N N . SER A 1 84 ? 5.888 19.188 -5.803 1.00 72.19 84 SER A N 1
ATOM 651 C CA . SER A 1 84 ? 5.112 20.422 -5.689 1.00 72.19 84 SER A CA 1
ATOM 652 C C . SER A 1 84 ? 5.460 21.213 -4.426 1.00 72.19 84 SER A C 1
ATOM 654 O O . SER A 1 84 ? 5.754 20.660 -3.363 1.00 72.19 84 SER A O 1
ATOM 656 N N . ASN A 1 85 ? 5.340 22.539 -4.513 1.00 72.31 85 ASN A N 1
ATOM 657 C CA . ASN A 1 85 ? 5.549 23.426 -3.366 1.00 72.31 85 ASN A CA 1
ATOM 658 C C . ASN A 1 85 ? 4.561 23.172 -2.222 1.00 72.31 85 ASN A C 1
ATOM 660 O O . ASN A 1 85 ? 4.908 23.401 -1.069 1.00 72.31 85 ASN A O 1
ATOM 664 N N . ALA A 1 86 ? 3.332 22.741 -2.519 1.00 71.94 86 ALA A N 1
ATOM 665 C CA . ALA A 1 86 ? 2.313 22.513 -1.498 1.00 71.94 86 ALA A CA 1
ATOM 666 C C . ALA A 1 86 ? 2.698 21.344 -0.580 1.00 71.94 86 ALA A C 1
ATOM 668 O O . ALA A 1 86 ? 2.818 21.542 0.628 1.00 71.94 86 ALA A O 1
ATOM 669 N N . ALA A 1 87 ? 2.981 20.169 -1.153 1.00 70.69 87 ALA A N 1
ATOM 670 C CA . ALA A 1 87 ? 3.406 18.997 -0.387 1.00 70.69 87 ALA A CA 1
ATOM 671 C C . ALA A 1 87 ? 4.741 19.242 0.337 1.00 70.69 87 ALA A C 1
ATOM 673 O O . ALA A 1 87 ? 4.875 18.892 1.509 1.00 70.69 87 ALA A O 1
ATOM 674 N N . ALA A 1 88 ? 5.696 19.919 -0.316 1.00 72.38 88 ALA A N 1
ATOM 675 C CA . ALA A 1 88 ? 6.989 20.238 0.288 1.00 72.38 88 ALA A CA 1
ATOM 676 C C . ALA A 1 88 ? 6.880 21.207 1.478 1.00 72.38 88 ALA A C 1
ATOM 678 O O . ALA A 1 88 ? 7.472 20.963 2.529 1.00 72.38 88 ALA A O 1
ATOM 679 N N . LYS A 1 89 ? 6.075 22.275 1.366 1.00 73.94 89 LYS A N 1
ATOM 680 C CA . LYS A 1 89 ? 5.827 23.221 2.474 1.00 73.94 89 LYS A CA 1
ATOM 681 C C . LYS A 1 89 ? 5.187 22.547 3.679 1.00 73.94 89 LYS A C 1
ATOM 683 O O . LYS A 1 89 ? 5.524 22.879 4.811 1.00 73.94 89 LYS A O 1
ATOM 688 N N . GLN A 1 90 ? 4.270 21.621 3.421 1.00 72.25 90 GLN A N 1
ATOM 689 C CA . GLN A 1 90 ? 3.577 20.882 4.467 1.00 72.25 90 GLN A CA 1
ATOM 690 C C . GLN A 1 90 ? 4.409 19.709 5.012 1.00 72.25 90 GLN A C 1
ATOM 692 O O . GLN A 1 90 ? 4.075 19.178 6.062 1.00 72.25 90 GLN A O 1
ATOM 697 N N . LYS A 1 91 ? 5.541 19.363 4.374 1.00 69.94 91 LYS A N 1
ATOM 698 C CA . LYS A 1 91 ? 6.402 18.210 4.701 1.00 69.94 91 LYS A CA 1
ATOM 699 C C . LYS A 1 91 ? 5.710 16.851 4.521 1.00 69.94 91 LYS A C 1
ATOM 701 O O . LYS A 1 91 ? 6.060 15.893 5.203 1.00 69.94 91 LYS A O 1
ATOM 706 N N . LEU A 1 92 ? 4.784 16.753 3.565 1.00 64.50 92 LEU A N 1
ATOM 707 C CA . LEU A 1 92 ? 4.015 15.534 3.272 1.00 64.50 92 LEU A CA 1
ATOM 708 C C . LEU A 1 92 ? 4.777 14.619 2.300 1.00 64.50 92 LEU A C 1
ATOM 710 O O . LEU A 1 92 ? 4.362 14.394 1.165 1.00 64.50 92 LEU A O 1
ATOM 714 N N . GLY A 1 93 ? 5.980 14.191 2.684 1.00 58.34 93 GLY A N 1
ATOM 715 C CA . GLY A 1 93 ? 6.764 13.203 1.929 1.00 58.34 93 GLY A CA 1
ATOM 716 C C . GLY A 1 93 ? 7.485 13.703 0.667 1.00 58.34 93 GLY A C 1
ATOM 717 O O . GLY A 1 93 ? 8.383 13.018 0.180 1.00 58.34 93 GLY A O 1
ATOM 718 N N . SER A 1 94 ? 7.191 14.907 0.163 1.00 60.97 94 SER A N 1
ATOM 719 C CA . SER A 1 94 ? 8.022 15.554 -0.862 1.00 60.97 94 SER A CA 1
ATOM 720 C C . SER A 1 94 ? 9.104 16.408 -0.204 1.00 60.97 94 SER A C 1
ATOM 722 O O . SER A 1 94 ? 8.835 17.491 0.310 1.00 60.97 94 SER A O 1
ATOM 724 N N . THR A 1 95 ? 10.347 15.928 -0.199 1.00 57.53 95 THR A N 1
ATOM 725 C CA . THR A 1 95 ? 11.499 16.690 0.319 1.00 57.53 95 THR A CA 1
ATOM 726 C C . THR A 1 95 ? 12.041 17.708 -0.680 1.00 57.53 95 THR A C 1
ATOM 728 O O . THR A 1 95 ? 12.879 18.530 -0.314 1.00 57.53 95 THR A O 1
ATOM 731 N N . LEU A 1 96 ? 11.573 17.672 -1.932 1.00 64.19 96 LEU A N 1
ATOM 732 C CA . LEU A 1 96 ? 12.046 18.531 -3.010 1.00 64.19 96 LEU A CA 1
ATOM 733 C C . LEU A 1 96 ? 10.894 19.404 -3.493 1.00 64.19 96 LEU A C 1
ATOM 735 O O . LEU A 1 96 ? 9.955 18.932 -4.135 1.00 64.19 96 LEU A O 1
ATOM 739 N N . ALA A 1 97 ? 10.972 20.685 -3.157 1.00 66.38 97 ALA A N 1
ATOM 740 C CA . ALA A 1 97 ? 10.038 21.681 -3.640 1.00 66.38 97 ALA A CA 1
ATOM 741 C C . ALA A 1 97 ? 10.256 21.967 -5.134 1.00 66.38 97 ALA A C 1
ATOM 743 O O . ALA A 1 97 ? 11.305 21.650 -5.697 1.00 66.38 97 ALA A O 1
ATOM 744 N N . GLN A 1 98 ? 9.265 22.587 -5.768 1.00 66.25 98 GLN A N 1
ATOM 745 C CA . GLN A 1 98 ? 9.364 23.025 -7.155 1.00 66.25 98 GLN A CA 1
ATOM 746 C C . GLN A 1 98 ? 10.387 24.165 -7.284 1.00 66.25 98 GLN A C 1
ATOM 748 O O . GLN A 1 98 ? 10.723 24.857 -6.317 1.00 66.25 98 GLN A O 1
ATOM 753 N N . ALA A 1 99 ? 10.856 24.396 -8.506 1.00 62.28 99 ALA A N 1
ATOM 754 C CA . ALA A 1 99 ? 11.686 25.540 -8.850 1.00 62.28 99 ALA A CA 1
ATOM 755 C C . ALA A 1 99 ? 11.178 26.875 -8.289 1.00 62.28 99 ALA A C 1
ATOM 757 O O . ALA A 1 99 ? 9.977 27.158 -8.275 1.00 62.28 99 ALA A O 1
ATOM 758 N N . GLY A 1 100 ? 12.124 27.684 -7.809 1.00 61.62 100 GLY A N 1
ATOM 759 C CA . GLY A 1 100 ? 11.868 28.950 -7.122 1.00 61.62 100 GLY A CA 1
ATOM 760 C C . GLY A 1 100 ? 11.636 28.840 -5.610 1.00 61.62 100 GLY A C 1
ATOM 761 O O . GLY A 1 100 ? 11.652 29.869 -4.941 1.00 61.62 100 GLY A O 1
ATOM 762 N N . PHE A 1 101 ? 11.447 27.639 -5.049 1.00 65.06 101 PHE A N 1
ATOM 763 C CA . PHE A 1 101 ? 11.389 27.443 -3.591 1.00 65.06 101 PHE A CA 1
ATOM 764 C C . PHE A 1 101 ? 12.730 26.997 -2.989 1.00 65.06 101 PHE A C 1
ATOM 766 O O . PHE A 1 101 ? 13.037 27.361 -1.859 1.00 65.06 101 PHE A O 1
ATOM 773 N N . ASP A 1 102 ? 13.535 26.254 -3.753 1.00 64.69 102 ASP A N 1
ATOM 774 C CA . ASP A 1 102 ? 14.929 25.936 -3.435 1.00 64.69 102 ASP A CA 1
ATOM 775 C C . ASP A 1 102 ? 15.808 26.272 -4.650 1.00 64.69 102 ASP A C 1
ATOM 777 O O . ASP A 1 102 ? 15.559 25.789 -5.757 1.00 64.69 102 ASP A O 1
ATOM 781 N N . GLU A 1 103 ? 16.802 27.140 -4.455 1.00 62.25 103 GLU A N 1
ATOM 782 C CA . GLU A 1 103 ? 17.663 27.659 -5.529 1.00 62.25 103 GLU A CA 1
ATOM 783 C C . GLU A 1 103 ? 18.622 26.594 -6.090 1.00 62.25 103 GLU A C 1
ATOM 785 O O . GLU A 1 103 ? 19.047 26.691 -7.242 1.00 62.25 103 GLU A O 1
ATOM 790 N N . TYR A 1 104 ? 18.920 25.548 -5.310 1.00 62.34 104 TYR A N 1
ATOM 791 C CA . TYR A 1 104 ? 19.897 24.518 -5.658 1.00 62.34 104 TYR A CA 1
ATOM 792 C C . TYR A 1 104 ? 19.260 23.283 -6.299 1.00 62.34 104 TYR A C 1
ATOM 794 O O . TYR A 1 104 ? 19.817 22.735 -7.246 1.00 62.34 104 TYR A O 1
ATOM 802 N N . ILE A 1 105 ? 18.108 22.831 -5.798 1.00 64.94 105 ILE A N 1
ATOM 803 C CA . ILE A 1 105 ? 17.459 21.581 -6.225 1.00 64.94 105 ILE A CA 1
ATOM 804 C C . ILE A 1 105 ? 16.153 21.842 -6.983 1.00 64.94 105 ILE A C 1
ATOM 806 O O . ILE A 1 105 ? 15.766 21.047 -7.838 1.00 64.94 105 ILE A O 1
ATOM 810 N N . GLY A 1 106 ? 15.473 22.961 -6.727 1.00 66.38 106 GLY A N 1
ATOM 811 C CA . GLY A 1 106 ? 14.248 23.303 -7.448 1.00 66.38 106 GLY A CA 1
ATOM 812 C C . GLY A 1 106 ? 14.514 23.555 -8.936 1.00 66.38 106 GLY A C 1
ATOM 813 O O . GLY A 1 106 ? 13.781 23.057 -9.788 1.00 66.38 106 GLY A O 1
ATOM 814 N N . ASN A 1 107 ? 15.592 24.274 -9.263 1.00 72.25 107 ASN A N 1
ATOM 815 C CA . ASN A 1 107 ? 15.944 24.624 -10.647 1.00 72.25 107 ASN A CA 1
ATOM 816 C C . ASN A 1 107 ? 16.351 23.406 -11.494 1.00 72.25 107 ASN A C 1
ATOM 818 O O . ASN A 1 107 ? 16.032 23.355 -12.681 1.00 72.25 107 ASN A O 1
ATOM 822 N N . LEU A 1 108 ? 16.925 22.373 -10.868 1.00 72.25 108 LEU A N 1
ATOM 823 C CA . LEU A 1 108 ? 17.233 21.089 -11.507 1.00 72.25 108 LEU A CA 1
ATOM 824 C C . LEU A 1 108 ? 16.001 20.435 -12.157 1.00 72.25 108 LEU A C 1
ATOM 826 O O . LEU A 1 108 ? 16.118 19.782 -13.192 1.00 72.25 108 LEU A O 1
ATOM 830 N N . GLN A 1 109 ? 14.806 20.650 -11.597 1.00 70.25 109 GLN A N 1
ATOM 831 C CA . GLN A 1 109 ? 13.558 20.133 -12.165 1.00 70.25 109 GLN A CA 1
ATOM 832 C C . GLN A 1 109 ? 13.133 20.874 -13.438 1.00 70.25 109 GLN A C 1
ATOM 834 O O . GLN A 1 109 ? 12.521 20.254 -14.303 1.00 70.25 109 GLN A O 1
ATOM 839 N N . LEU A 1 110 ? 13.428 22.176 -13.566 1.00 69.38 110 LEU A N 1
ATOM 840 C CA . LEU A 1 110 ? 13.158 22.941 -14.796 1.00 69.38 110 LEU A CA 1
ATOM 841 C C . LEU A 1 110 ? 14.159 22.599 -15.890 1.00 69.38 110 LEU A C 1
ATOM 843 O O . LEU A 1 110 ? 13.797 22.506 -17.059 1.00 69.38 110 LEU A O 1
ATOM 847 N N . GLU A 1 111 ? 15.415 22.424 -15.493 1.00 72.50 111 GLU A N 1
ATOM 848 C CA . GLU A 1 111 ? 16.528 22.162 -16.400 1.00 72.50 111 GLU A CA 1
ATOM 849 C C . GLU A 1 111 ? 16.638 20.685 -16.792 1.00 72.50 111 GLU A C 1
ATOM 851 O O . GLU A 1 111 ? 17.456 20.348 -17.645 1.00 72.50 111 GLU A O 1
ATOM 856 N N . TYR A 1 112 ? 15.830 19.803 -16.186 1.00 70.88 112 TYR A N 1
ATOM 857 C CA . TYR A 1 112 ? 15.949 18.348 -16.331 1.00 70.88 112 TYR A CA 1
ATOM 858 C C . TYR A 1 112 ? 17.376 17.848 -16.066 1.00 70.88 112 TYR A C 1
ATOM 860 O O . TYR A 1 112 ? 17.895 16.966 -16.751 1.00 70.88 112 TYR A O 1
ATOM 868 N N . ALA A 1 113 ? 18.022 18.438 -15.064 1.00 71.75 113 ALA A N 1
ATOM 869 C CA . ALA A 1 113 ? 19.393 18.141 -14.697 1.00 71.75 113 ALA A CA 1
ATOM 870 C C . ALA A 1 113 ? 19.411 17.398 -13.364 1.00 71.75 113 ALA A C 1
ATOM 872 O O . ALA A 1 113 ? 18.919 17.895 -12.361 1.00 71.75 113 ALA A O 1
ATOM 873 N N . PHE A 1 114 ? 20.008 16.212 -13.319 1.00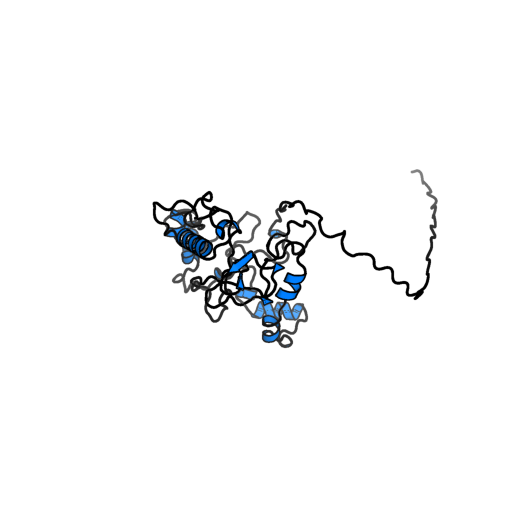 72.88 114 PHE A N 1
ATOM 874 C CA . PHE A 1 114 ? 20.079 15.431 -12.089 1.00 72.88 114 PHE A CA 1
ATOM 875 C C . PHE A 1 114 ? 21.519 15.305 -11.584 1.00 72.88 114 PHE A C 1
ATOM 877 O O . PHE A 1 114 ? 22.423 14.879 -12.310 1.00 72.88 114 PHE A O 1
ATOM 884 N N . GLY A 1 115 ? 21.728 15.643 -10.309 1.00 70.19 115 GLY A N 1
ATOM 885 C CA . GLY A 1 115 ? 22.996 15.409 -9.623 1.00 70.19 115 GLY A CA 1
ATOM 886 C C . GLY A 1 115 ? 23.195 13.916 -9.329 1.00 70.19 115 GLY A C 1
ATOM 887 O O . GLY A 1 115 ? 22.245 13.252 -8.910 1.00 70.19 115 GLY A O 1
ATOM 888 N N . PRO A 1 116 ? 24.397 13.351 -9.541 1.00 67.69 116 PRO A N 1
ATOM 889 C CA . PRO A 1 116 ? 24.657 11.963 -9.182 1.00 67.69 116 PRO A CA 1
ATOM 890 C C . PRO A 1 116 ? 24.612 11.785 -7.657 1.00 67.69 116 PRO A C 1
ATOM 892 O O . PRO A 1 116 ? 24.999 12.680 -6.908 1.00 67.69 116 PRO A O 1
ATOM 895 N N . ALA A 1 117 ? 24.154 10.615 -7.198 1.00 65.25 117 ALA A N 1
ATOM 896 C CA . ALA A 1 117 ? 24.065 10.304 -5.766 1.00 65.25 117 ALA A CA 1
ATOM 897 C C . ALA A 1 117 ? 25.443 10.324 -5.073 1.00 65.25 117 ALA A C 1
ATOM 899 O O . ALA A 1 117 ? 25.553 10.679 -3.902 1.00 65.25 117 ALA A O 1
ATOM 900 N N . ASP A 1 118 ? 26.495 9.965 -5.812 1.00 70.62 118 ASP A N 1
ATOM 901 C CA . ASP A 1 118 ? 27.894 10.120 -5.432 1.00 70.62 118 ASP A CA 1
ATOM 902 C C . ASP A 1 118 ? 28.781 10.261 -6.685 1.00 70.62 118 ASP A C 1
ATOM 904 O O . ASP A 1 118 ? 28.322 10.139 -7.819 1.00 70.62 118 ASP A O 1
ATOM 908 N N . ARG A 1 119 ? 30.086 10.485 -6.492 1.00 73.12 119 ARG A N 1
ATOM 909 C CA . ARG A 1 119 ? 31.065 10.649 -7.587 1.00 73.12 119 ARG A CA 1
ATOM 910 C C . ARG A 1 119 ? 31.341 9.386 -8.417 1.00 73.12 119 ARG A C 1
ATOM 912 O O . ARG A 1 119 ? 32.108 9.455 -9.371 1.00 73.12 119 ARG A O 1
ATOM 919 N N . PHE A 1 120 ? 30.810 8.237 -8.010 1.00 74.44 120 PHE A N 1
ATOM 920 C CA . PHE A 1 120 ? 31.008 6.944 -8.666 1.00 74.44 120 PHE A CA 1
ATOM 921 C C . PHE A 1 120 ? 29.747 6.469 -9.396 1.00 74.44 120 PHE A C 1
ATOM 923 O O . PHE A 1 120 ? 29.791 5.484 -10.131 1.00 74.44 120 PHE A O 1
ATOM 930 N N . SER A 1 121 ? 28.634 7.170 -9.204 1.00 73.00 121 SER A N 1
ATOM 931 C CA . SER A 1 121 ? 27.354 6.870 -9.818 1.00 73.00 121 SER A CA 1
ATOM 932 C C . SER A 1 121 ? 27.273 7.475 -11.216 1.00 73.00 121 SER A C 1
ATOM 934 O O . SER A 1 121 ? 27.673 8.617 -11.447 1.00 73.00 121 SER A O 1
ATOM 936 N N . VAL A 1 122 ? 26.709 6.712 -12.153 1.00 76.25 122 VAL A N 1
ATOM 937 C CA . VAL A 1 122 ? 26.352 7.223 -13.483 1.00 76.25 122 VAL A CA 1
ATOM 938 C C . VAL A 1 122 ? 25.365 8.384 -13.321 1.00 76.25 122 VAL A C 1
ATOM 940 O O . VAL A 1 122 ? 24.511 8.358 -12.428 1.00 76.25 122 VAL A O 1
ATOM 943 N N . SER A 1 123 ? 25.493 9.410 -14.170 1.00 78.88 123 SER A N 1
ATOM 944 C CA . SER A 1 123 ? 24.566 10.546 -14.177 1.00 78.88 123 SER A CA 1
ATOM 945 C C . SER A 1 123 ? 23.117 10.042 -14.261 1.00 78.88 123 SER A C 1
ATOM 947 O O . SER A 1 123 ? 22.817 9.259 -15.163 1.00 78.88 123 SER A O 1
ATOM 949 N N . PRO A 1 124 ? 22.200 10.494 -13.384 1.00 77.56 124 PRO A N 1
ATOM 950 C CA . PRO A 1 124 ? 20.796 10.094 -13.462 1.00 77.56 124 PRO A CA 1
ATOM 951 C C . PRO A 1 124 ? 20.095 10.565 -14.743 1.00 77.56 124 PRO A C 1
ATOM 953 O O . PRO A 1 124 ? 19.034 10.041 -15.061 1.00 77.56 124 PRO A O 1
ATOM 956 N N . ASN A 1 125 ? 20.694 11.497 -15.498 1.00 76.94 125 ASN A N 1
ATOM 957 C CA . ASN A 1 125 ? 20.228 11.888 -16.834 1.00 76.94 125 ASN A CA 1
ATOM 958 C C . ASN A 1 125 ? 20.297 10.724 -17.845 1.00 76.94 125 ASN A C 1
ATOM 960 O O . ASN A 1 125 ? 19.692 10.798 -18.909 1.00 76.94 125 ASN A O 1
ATOM 964 N N . ILE A 1 126 ? 21.042 9.658 -17.537 1.00 80.62 126 ILE A N 1
ATOM 965 C CA . ILE A 1 126 ? 21.126 8.442 -18.346 1.00 80.62 126 ILE A CA 1
ATOM 966 C C . ILE A 1 126 ? 20.182 7.404 -17.738 1.00 80.62 126 ILE A C 1
ATOM 968 O O . ILE A 1 126 ? 20.357 7.021 -16.582 1.00 80.62 126 ILE A O 1
ATOM 972 N N . ASN A 1 127 ? 19.206 6.928 -18.517 1.00 81.31 127 ASN A N 1
ATOM 973 C CA . ASN A 1 127 ? 18.365 5.795 -18.132 1.00 81.31 127 ASN A CA 1
ATOM 974 C C . ASN A 1 127 ? 19.114 4.478 -18.405 1.00 81.31 127 ASN A C 1
ATOM 976 O O . ASN A 1 127 ? 19.307 4.144 -19.574 1.00 81.31 127 ASN A O 1
ATOM 980 N N . PRO A 1 128 ? 19.520 3.705 -17.380 1.00 83.69 128 PRO A N 1
ATOM 981 C CA . PRO A 1 128 ? 20.177 2.421 -17.609 1.00 83.69 128 PRO A CA 1
ATOM 982 C C . PRO A 1 128 ? 19.215 1.325 -18.096 1.00 83.69 128 PRO A C 1
ATOM 984 O O . PRO A 1 128 ? 19.665 0.291 -18.586 1.00 83.69 128 PRO A O 1
ATOM 987 N N . TRP A 1 129 ? 17.901 1.518 -17.958 1.00 86.00 129 TRP A N 1
ATOM 988 C CA . TRP A 1 129 ? 16.873 0.562 -18.370 1.00 86.00 129 TRP A CA 1
ATOM 989 C C . TRP A 1 129 ? 16.387 0.875 -19.786 1.00 86.00 129 TRP A C 1
ATOM 991 O O . TRP A 1 129 ? 15.222 1.208 -20.002 1.00 86.00 129 TRP A O 1
ATOM 1001 N N . GLU A 1 130 ? 17.290 0.793 -20.767 1.00 85.56 130 GLU A N 1
ATOM 1002 C CA . GLU A 1 130 ? 17.012 1.176 -22.161 1.00 85.56 130 GLU A CA 1
ATOM 1003 C C . GLU A 1 130 ? 15.781 0.454 -22.736 1.00 85.56 130 GLU A C 1
ATOM 1005 O O . GLU A 1 130 ? 14.968 1.060 -23.427 1.00 85.56 130 GLU A O 1
ATOM 1010 N N . ASN A 1 131 ? 15.553 -0.805 -22.355 1.00 84.50 131 ASN A N 1
ATOM 1011 C CA . ASN A 1 131 ? 14.391 -1.593 -22.776 1.00 84.50 131 ASN A CA 1
ATOM 1012 C C . ASN A 1 131 ? 13.025 -0.977 -22.408 1.00 84.50 131 ASN A C 1
ATOM 1014 O O . ASN A 1 131 ? 12.015 -1.388 -22.969 1.00 84.50 131 ASN A O 1
ATOM 1018 N N . THR A 1 132 ? 12.975 -0.010 -21.486 1.00 77.94 132 THR A N 1
ATOM 1019 C CA . THR A 1 132 ? 11.737 0.708 -21.131 1.00 77.94 132 THR A CA 1
ATOM 1020 C C . THR A 1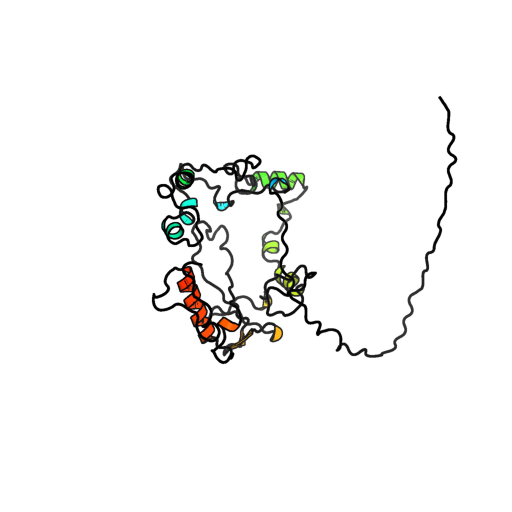 132 ? 11.320 1.752 -22.168 1.00 77.94 132 THR A C 1
ATOM 1022 O O . THR A 1 132 ? 10.137 2.063 -22.266 1.00 77.94 132 THR A O 1
ATOM 1025 N N . ILE A 1 133 ? 12.269 2.276 -22.952 1.00 77.12 133 ILE A N 1
AT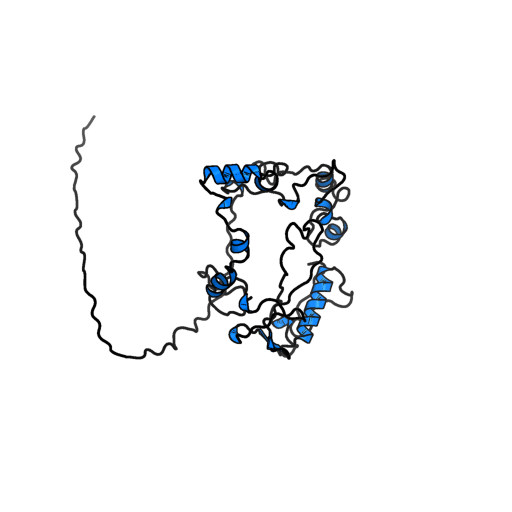OM 1026 C CA . ILE A 1 133 ? 12.043 3.351 -23.935 1.00 77.12 133 ILE A CA 1
ATOM 1027 C C . ILE A 1 133 ? 12.385 2.931 -25.369 1.00 77.12 133 ILE A C 1
ATOM 1029 O O . ILE A 1 133 ? 11.926 3.551 -26.326 1.00 77.12 133 ILE A O 1
ATOM 1033 N N . THR A 1 134 ? 13.161 1.860 -25.535 1.00 85.25 134 THR A N 1
ATOM 1034 C CA . THR A 1 134 ? 13.548 1.298 -26.830 1.00 85.25 134 THR A CA 1
ATOM 1035 C C . THR A 1 134 ? 13.241 -0.202 -26.874 1.00 85.25 134 THR A C 1
ATOM 1037 O O . THR A 1 134 ? 14.098 -1.017 -26.532 1.00 85.25 134 THR A O 1
ATOM 1040 N N . PRO A 1 135 ? 12.040 -0.602 -27.343 1.00 82.12 135 PRO A N 1
ATOM 1041 C CA . PRO A 1 135 ? 11.603 -2.002 -27.348 1.00 82.12 135 PRO A CA 1
ATOM 1042 C C . PRO A 1 135 ? 12.573 -2.981 -28.028 1.00 82.12 135 PRO A C 1
ATOM 1044 O O . PRO A 1 135 ? 12.782 -4.071 -27.513 1.00 82.12 135 PRO A O 1
ATOM 1047 N N . HIS A 1 136 ? 13.268 -2.571 -29.097 1.00 88.75 136 HIS A N 1
ATOM 1048 C CA . HIS A 1 136 ? 14.261 -3.416 -29.784 1.00 88.75 136 HIS A CA 1
ATOM 1049 C C . HIS A 1 136 ? 15.416 -3.889 -28.880 1.00 88.75 136 HIS A C 1
ATOM 1051 O O . HIS A 1 136 ? 16.029 -4.921 -29.139 1.00 88.75 136 HIS A O 1
ATOM 1057 N N . LYS A 1 137 ? 15.721 -3.162 -27.794 1.00 90.44 137 LYS A N 1
ATOM 1058 C CA . LYS A 1 137 ? 16.724 -3.587 -26.805 1.00 90.44 137 LYS A CA 1
ATOM 1059 C C . LYS A 1 137 ? 16.290 -4.839 -26.054 1.00 90.44 137 LYS A C 1
ATOM 1061 O O . LYS A 1 137 ? 17.142 -5.625 -25.641 1.00 90.44 137 LYS A O 1
ATOM 1066 N N . LEU A 1 138 ? 14.982 -5.027 -25.884 1.00 86.75 138 LEU A N 1
ATOM 1067 C CA . LEU A 1 138 ? 14.425 -6.255 -25.336 1.00 86.75 138 LEU A CA 1
ATOM 1068 C C . LEU A 1 138 ? 14.601 -7.411 -26.327 1.00 86.75 138 LEU A C 1
ATOM 1070 O O . LEU A 1 138 ? 15.079 -8.468 -25.925 1.00 86.75 138 LEU A O 1
ATOM 1074 N N . ASP A 1 139 ? 14.330 -7.179 -27.614 1.00 87.88 139 ASP A N 1
ATOM 1075 C CA . ASP A 1 139 ? 14.504 -8.185 -28.671 1.00 87.88 139 ASP A CA 1
ATOM 1076 C C . ASP A 1 139 ? 15.966 -8.651 -28.777 1.00 87.88 139 ASP A C 1
ATOM 1078 O O . ASP A 1 139 ? 16.251 -9.848 -28.822 1.00 87.88 139 ASP A O 1
ATOM 1082 N N . GLU A 1 140 ? 16.926 -7.719 -28.731 1.00 91.75 140 GLU A N 1
ATOM 1083 C CA . GLU A 1 140 ? 18.359 -8.041 -28.691 1.00 91.75 140 GLU A CA 1
ATOM 1084 C C . GLU A 1 140 ? 18.739 -8.878 -27.462 1.00 91.75 140 GLU A C 1
ATOM 1086 O O . GLU A 1 140 ? 19.578 -9.782 -27.550 1.00 91.75 140 GLU A O 1
ATOM 1091 N N . ALA A 1 141 ? 18.164 -8.561 -26.298 1.00 89.38 141 ALA A N 1
ATOM 1092 C CA . ALA A 1 141 ? 18.406 -9.304 -25.068 1.00 89.38 141 ALA A CA 1
ATOM 1093 C C . ALA A 1 141 ? 17.828 -10.723 -25.155 1.00 89.38 141 ALA A C 1
ATOM 1095 O O . ALA A 1 141 ? 18.512 -11.681 -24.793 1.00 89.38 141 ALA A O 1
ATOM 1096 N N . PHE A 1 142 ? 16.617 -10.874 -25.692 1.00 90.69 142 PHE A N 1
ATOM 1097 C CA . PHE A 1 142 ? 15.994 -12.173 -25.930 1.00 90.69 142 PHE A CA 1
ATOM 1098 C C . PHE A 1 142 ? 16.795 -13.020 -26.915 1.00 90.69 142 PHE A C 1
ATOM 1100 O O . PHE A 1 142 ? 17.112 -14.166 -26.598 1.00 90.69 142 PHE A O 1
ATOM 1107 N N . ALA A 1 143 ? 17.245 -12.441 -28.029 1.00 91.88 143 ALA A N 1
ATOM 1108 C CA . ALA A 1 143 ? 18.088 -13.134 -28.999 1.00 91.88 143 ALA A CA 1
ATOM 1109 C C . ALA A 1 143 ? 19.389 -13.667 -28.368 1.00 91.88 143 ALA A C 1
ATOM 1111 O O . ALA A 1 143 ? 19.770 -14.812 -28.604 1.00 91.88 143 ALA A O 1
ATOM 1112 N N . LYS A 1 144 ? 20.053 -12.876 -27.512 1.00 93.81 144 LYS A N 1
ATOM 1113 C CA . LYS A 1 144 ? 21.270 -13.303 -26.788 1.00 93.81 144 LYS A CA 1
ATOM 1114 C C . LYS A 1 144 ? 21.014 -14.439 -25.800 1.00 93.81 144 LYS A C 1
ATOM 1116 O O . LYS A 1 144 ? 21.912 -15.242 -25.559 1.00 93.81 144 LYS A O 1
ATOM 1121 N N . LEU A 1 145 ? 19.820 -14.486 -25.216 1.00 92.75 145 LEU A N 1
ATOM 1122 C CA . LEU A 1 145 ? 19.406 -15.527 -24.277 1.00 92.75 145 LEU A CA 1
ATOM 1123 C C . LEU A 1 145 ? 18.793 -16.750 -24.977 1.00 92.75 145 LEU A C 1
ATOM 1125 O O . LEU A 1 145 ? 18.485 -17.730 -24.303 1.00 92.75 145 LEU A O 1
ATOM 1129 N N . GLY A 1 146 ? 18.617 -16.708 -26.303 1.00 94.06 146 GLY A N 1
ATOM 1130 C CA . GLY A 1 146 ? 17.903 -17.745 -27.051 1.00 94.06 146 GLY A CA 1
ATOM 1131 C C . GLY A 1 146 ? 16.425 -17.846 -26.661 1.00 94.06 146 GLY A C 1
ATOM 1132 O O . GLY A 1 146 ? 15.849 -18.929 -26.725 1.00 94.06 146 GLY A O 1
ATOM 1133 N N . ILE A 1 147 ? 15.832 -16.740 -26.204 1.00 90.69 147 ILE A N 1
ATOM 1134 C CA . ILE A 1 147 ? 14.423 -16.653 -25.823 1.00 90.69 147 ILE A CA 1
ATOM 1135 C C . ILE A 1 147 ? 13.603 -16.303 -27.063 1.00 90.69 147 ILE A C 1
ATOM 1137 O O . ILE A 1 147 ? 13.865 -15.297 -27.720 1.00 90.69 147 ILE A O 1
ATOM 1141 N N . ASP A 1 148 ? 12.592 -17.118 -27.344 1.00 88.31 148 ASP A N 1
ATOM 1142 C CA . ASP A 1 148 ? 11.539 -16.814 -28.308 1.00 88.31 148 ASP A CA 1
ATOM 1143 C C . ASP A 1 148 ? 10.377 -16.128 -27.576 1.00 88.31 148 ASP A C 1
ATOM 1145 O O . ASP A 1 148 ? 9.695 -16.752 -26.761 1.00 88.31 148 ASP A O 1
ATOM 1149 N N . ALA A 1 149 ? 10.185 -14.831 -27.825 1.00 80.81 149 ALA A N 1
ATOM 1150 C CA . ALA A 1 149 ? 9.118 -14.054 -27.197 1.00 80.81 149 ALA A CA 1
ATOM 1151 C C . ALA A 1 149 ? 7.728 -14.418 -27.732 1.00 80.81 149 ALA A C 1
ATOM 1153 O O . ALA A 1 149 ? 6.748 -14.298 -26.996 1.00 80.81 149 ALA A O 1
ATOM 1154 N N . ASP A 1 150 ? 7.641 -14.898 -28.975 1.00 84.56 150 ASP A N 1
ATOM 1155 C CA . ASP A 1 150 ? 6.377 -15.295 -29.600 1.00 84.56 150 ASP A CA 1
ATOM 1156 C C . ASP A 1 150 ? 5.885 -16.644 -29.056 1.00 84.56 150 ASP A C 1
ATOM 1158 O O . ASP A 1 150 ? 4.694 -16.954 -29.112 1.00 84.56 150 ASP A O 1
ATOM 1162 N N . ALA A 1 151 ? 6.786 -17.434 -28.462 1.00 87.50 151 ALA A N 1
ATOM 1163 C CA . ALA A 1 151 ? 6.433 -18.654 -27.745 1.00 87.50 151 ALA A CA 1
ATOM 1164 C C . ALA A 1 151 ? 5.706 -18.382 -26.416 1.00 87.50 151 ALA A C 1
ATOM 1166 O O . ALA A 1 151 ? 5.127 -19.303 -25.832 1.00 87.50 151 ALA A O 1
ATOM 1167 N N . TRP A 1 152 ? 5.743 -17.150 -25.898 1.00 86.31 152 TRP A N 1
ATOM 1168 C CA . TRP A 1 152 ? 5.089 -16.807 -24.642 1.00 86.31 152 TRP A CA 1
ATOM 1169 C C . TRP A 1 152 ? 3.631 -16.419 -24.851 1.00 86.31 152 TRP A C 1
ATOM 1171 O O . TRP A 1 152 ? 3.307 -15.403 -25.462 1.00 86.31 152 TRP A O 1
ATOM 1181 N N . ASP A 1 153 ? 2.735 -17.155 -24.201 1.00 88.12 153 ASP A N 1
ATOM 1182 C CA . ASP A 1 153 ? 1.376 -16.674 -23.985 1.00 88.12 153 ASP A CA 1
ATOM 1183 C C . ASP A 1 153 ? 1.367 -15.692 -22.805 1.00 88.12 153 ASP A C 1
ATOM 1185 O O . ASP A 1 153 ? 1.129 -16.059 -21.650 1.00 88.12 153 ASP A O 1
ATOM 1189 N N . MET A 1 154 ? 1.650 -14.419 -23.101 1.00 81.94 154 MET A N 1
ATOM 1190 C CA . MET A 1 154 ? 1.648 -13.346 -22.104 1.00 81.94 154 MET A CA 1
ATOM 1191 C C . MET A 1 154 ? 0.300 -13.243 -21.384 1.00 81.94 154 MET A C 1
ATOM 1193 O O . MET A 1 154 ? 0.266 -12.961 -20.189 1.00 81.94 154 MET A O 1
ATOM 1197 N N . LYS A 1 155 ? -0.814 -13.499 -22.082 1.00 85.19 155 LYS A N 1
ATOM 1198 C CA . LYS A 1 155 ? -2.154 -13.420 -21.493 1.00 85.19 155 LYS A CA 1
ATOM 1199 C C . LYS A 1 155 ? -2.361 -14.529 -20.465 1.00 85.19 155 LYS A C 1
ATOM 1201 O O . LYS A 1 155 ? -2.862 -14.259 -19.378 1.00 85.19 155 LYS A O 1
ATOM 1206 N N . SER A 1 156 ? -1.947 -15.749 -20.786 1.00 89.62 156 SER A N 1
ATOM 1207 C CA . SER A 1 156 ? -1.962 -16.863 -19.838 1.00 89.62 156 SER A CA 1
ATOM 1208 C C . SER A 1 156 ? -1.029 -16.602 -18.652 1.00 89.62 156 SER A C 1
ATOM 1210 O O . SER A 1 156 ? -1.428 -16.782 -17.501 1.00 89.62 156 SER A O 1
ATOM 1212 N N . TYR A 1 157 ? 0.176 -16.077 -18.900 1.00 86.19 157 TYR A N 1
ATOM 1213 C CA . TYR A 1 157 ? 1.132 -15.745 -17.842 1.00 86.19 157 TYR A CA 1
ATOM 1214 C C . TYR A 1 157 ? 0.573 -14.723 -16.841 1.00 86.19 157 TYR A C 1
ATOM 1216 O O . TYR A 1 157 ? 0.583 -14.988 -15.641 1.00 86.19 157 TYR A O 1
ATOM 1224 N N . ILE A 1 158 ? 0.018 -13.593 -17.305 1.00 82.94 158 ILE A N 1
ATOM 1225 C CA . ILE A 1 158 ? -0.558 -12.569 -16.408 1.00 82.94 158 ILE A CA 1
ATOM 1226 C C . ILE A 1 158 ? -1.809 -13.056 -15.663 1.00 82.94 158 ILE A C 1
ATOM 1228 O O . ILE A 1 158 ? -2.170 -12.480 -14.641 1.00 82.94 158 ILE A O 1
ATOM 1232 N N . GLN A 1 159 ? -2.488 -14.085 -16.179 1.00 83.44 159 GLN A N 1
ATOM 1233 C CA . GLN A 1 159 ? -3.665 -14.697 -15.554 1.00 83.44 159 GLN A CA 1
ATOM 1234 C C . GLN A 1 159 ? -3.307 -15.859 -14.621 1.00 83.44 159 GLN A C 1
ATOM 1236 O O . GLN A 1 159 ? -4.175 -16.346 -13.897 1.00 83.44 159 GLN A O 1
ATOM 1241 N N . THR A 1 160 ? -2.053 -16.315 -14.631 1.00 88.19 160 THR A N 1
ATOM 1242 C CA . THR A 1 160 ? -1.608 -17.422 -13.791 1.00 88.19 160 THR A CA 1
ATOM 1243 C C . THR A 1 160 ? -1.499 -16.960 -12.343 1.00 88.19 160 THR A C 1
ATOM 1245 O O . THR A 1 160 ? -0.707 -16.076 -12.016 1.00 88.19 160 THR A O 1
ATOM 1248 N N . ASP A 1 161 ? -2.263 -17.597 -11.458 1.00 87.62 161 ASP A N 1
ATOM 1249 C CA . ASP A 1 161 ? -2.160 -17.358 -10.023 1.00 87.62 161 ASP A CA 1
ATOM 1250 C C . ASP A 1 161 ? -0.845 -17.930 -9.479 1.00 87.62 161 ASP A C 1
ATOM 1252 O O . ASP A 1 161 ? -0.631 -19.141 -9.410 1.00 87.62 161 ASP A O 1
ATOM 1256 N N . ASN A 1 162 ? 0.045 -17.034 -9.070 1.00 88.44 162 ASN A N 1
ATOM 1257 C CA . ASN A 1 162 ? 1.241 -17.354 -8.301 1.00 88.44 162 ASN A CA 1
ATOM 1258 C C . ASN A 1 162 ? 1.153 -16.849 -6.849 1.00 88.44 162 ASN A C 1
ATOM 1260 O O . ASN A 1 162 ? 2.054 -17.118 -6.049 1.00 88.44 162 ASN A O 1
ATOM 1264 N N . TRP A 1 163 ? 0.072 -16.148 -6.496 1.00 90.12 163 TRP A N 1
ATOM 1265 C CA . TRP A 1 163 ? -0.150 -15.587 -5.173 1.00 90.12 163 TRP A CA 1
ATOM 1266 C C . TRP A 1 163 ? -0.594 -16.686 -4.213 1.00 90.12 163 TRP A C 1
ATOM 1268 O O . TRP A 1 163 ? 0.023 -16.826 -3.159 1.00 90.12 163 TRP A O 1
ATOM 1278 N N . GLN A 1 164 ? -1.571 -17.529 -4.559 1.00 93.94 164 GLN A N 1
ATOM 1279 C CA . GLN A 1 164 ? -2.071 -18.544 -3.618 1.00 93.94 164 GLN A CA 1
ATOM 1280 C C . GLN A 1 164 ? -0.959 -19.497 -3.166 1.00 93.94 164 GLN A C 1
ATOM 1282 O O . GLN A 1 164 ? -0.806 -19.778 -1.976 1.00 93.94 164 GLN A O 1
ATOM 1287 N N . ALA A 1 165 ? -0.123 -19.942 -4.107 1.00 94.62 165 ALA A N 1
ATOM 1288 C CA . ALA A 1 165 ? 1.013 -20.807 -3.812 1.00 94.62 165 ALA A CA 1
ATOM 1289 C C . ALA A 1 165 ? 2.071 -20.124 -2.927 1.00 94.62 165 ALA A C 1
ATOM 1291 O O . ALA A 1 165 ? 2.737 -20.798 -2.143 1.00 94.62 165 ALA A O 1
ATOM 1292 N N . ALA A 1 166 ? 2.252 -18.806 -3.047 1.00 93.31 166 ALA A N 1
ATOM 1293 C CA . ALA A 1 166 ? 3.144 -18.033 -2.186 1.00 93.31 166 ALA A CA 1
ATOM 1294 C C . ALA A 1 166 ? 2.534 -17.791 -0.794 1.00 93.31 166 ALA A C 1
ATOM 1296 O O . ALA A 1 166 ? 3.231 -17.949 0.206 1.00 93.31 166 ALA A O 1
ATOM 1297 N N . TYR A 1 167 ? 1.234 -17.495 -0.725 1.00 94.38 167 TYR A N 1
ATOM 1298 C CA . TYR A 1 167 ? 0.490 -17.313 0.522 1.00 94.38 167 TYR A CA 1
ATOM 1299 C C . TYR A 1 167 ? 0.588 -18.556 1.414 1.00 94.38 167 TYR A C 1
ATOM 1301 O O . TYR A 1 167 ? 0.965 -18.455 2.578 1.00 94.38 167 TYR A O 1
ATOM 1309 N N . ASN A 1 168 ? 0.379 -19.741 0.835 1.00 94.38 168 ASN A N 1
ATOM 1310 C CA . ASN A 1 168 ? 0.413 -21.015 1.559 1.00 94.38 168 ASN A CA 1
ATOM 1311 C C . ASN A 1 168 ? 1.808 -21.398 2.097 1.00 94.38 168 ASN A C 1
ATOM 1313 O O . ASN A 1 168 ? 1.917 -22.328 2.892 1.00 94.38 168 ASN A O 1
ATOM 1317 N N . LYS A 1 169 ? 2.887 -20.727 1.662 1.00 94.88 169 LYS A N 1
ATOM 1318 C CA . LYS A 1 169 ? 4.250 -20.977 2.168 1.00 94.88 169 LYS A CA 1
ATOM 1319 C C . LYS A 1 169 ? 4.548 -20.237 3.467 1.00 94.88 169 LYS A C 1
ATOM 1321 O O . LYS A 1 169 ? 5.491 -20.615 4.162 1.00 94.88 169 LYS A O 1
ATOM 1326 N N . LYS A 1 170 ? 3.789 -19.183 3.780 1.00 93.75 170 LYS A N 1
ATOM 1327 C CA . LYS A 1 170 ? 3.969 -18.417 5.012 1.00 93.75 170 LYS A CA 1
ATOM 1328 C C . LYS A 1 170 ? 3.629 -19.285 6.220 1.00 93.75 170 LYS A C 1
ATOM 1330 O O . LYS A 1 170 ? 2.624 -19.989 6.233 1.00 93.75 170 LYS A O 1
ATOM 1335 N N . ARG A 1 171 ? 4.457 -19.191 7.260 1.00 92.75 171 ARG A N 1
ATOM 1336 C CA . ARG A 1 171 ? 4.248 -19.885 8.535 1.00 92.75 171 ARG A CA 1
ATOM 1337 C C . ARG A 1 171 ? 3.649 -18.947 9.590 1.00 92.75 171 ARG A C 1
ATOM 1339 O O . ARG A 1 171 ? 3.679 -17.721 9.453 1.00 92.75 171 ARG A O 1
ATOM 1346 N N . GLY A 1 172 ? 3.146 -19.530 10.677 1.00 91.19 172 GLY A N 1
ATOM 1347 C CA . GLY A 1 172 ? 2.598 -18.800 11.824 1.00 91.19 172 GLY A CA 1
ATOM 1348 C C . GLY A 1 172 ? 1.163 -18.311 11.614 1.00 91.19 172 GLY A C 1
ATOM 1349 O O . GLY A 1 172 ? 0.452 -18.808 10.748 1.00 91.19 172 GLY A O 1
ATOM 1350 N N . ASP A 1 173 ? 0.742 -17.335 12.420 1.00 92.12 173 ASP A N 1
ATOM 1351 C CA . ASP A 1 173 ? -0.636 -16.832 12.415 1.00 92.12 173 ASP A CA 1
ATOM 1352 C C . ASP A 1 173 ? -1.003 -16.204 11.052 1.00 92.12 173 ASP A C 1
ATOM 1354 O O . ASP A 1 173 ? -0.341 -15.281 10.558 1.00 92.12 173 ASP A O 1
ATOM 1358 N N . ALA A 1 174 ? -2.072 -16.716 10.435 1.00 92.38 174 ALA A N 1
ATOM 1359 C CA . ALA A 1 174 ? -2.594 -16.265 9.148 1.00 92.38 174 ALA A CA 1
ATOM 1360 C C . ALA A 1 174 ? -3.103 -14.814 9.181 1.00 92.38 174 ALA A C 1
ATOM 1362 O O . ALA A 1 174 ? -3.197 -14.176 8.133 1.00 92.38 174 ALA A O 1
ATOM 1363 N N . LYS A 1 175 ? -3.367 -14.265 10.373 1.00 93.88 175 LYS A N 1
ATOM 1364 C CA . LYS A 1 175 ? -3.862 -12.901 10.589 1.00 93.88 175 LYS A CA 1
ATOM 1365 C C . LYS A 1 175 ? -2.768 -11.845 10.588 1.00 93.88 175 LYS A C 1
ATOM 1367 O O . LYS A 1 175 ? -3.095 -10.676 10.411 1.00 93.88 175 LYS A O 1
ATOM 1372 N N . VAL A 1 176 ? -1.489 -12.193 10.738 1.00 90.81 176 VAL A N 1
ATOM 1373 C CA . VAL A 1 176 ? -0.388 -11.212 10.829 1.00 90.81 176 VAL A CA 1
ATOM 1374 C C . VAL A 1 176 ? 0.506 -11.245 9.593 1.00 90.81 176 VAL A C 1
ATOM 1376 O O . VAL A 1 176 ? 0.934 -12.311 9.159 1.00 90.81 176 VAL A O 1
ATOM 1379 N N . SER A 1 177 ? 0.805 -10.075 9.016 1.00 89.75 177 SER A N 1
ATOM 1380 C CA . SER A 1 177 ? 1.662 -9.981 7.820 1.00 89.75 177 SER A CA 1
ATOM 1381 C C . SER A 1 177 ? 3.141 -10.198 8.130 1.00 89.75 177 SER A C 1
ATOM 1383 O O . SER A 1 177 ? 3.883 -10.583 7.241 1.00 89.75 177 SER A O 1
ATOM 1385 N N . ASN A 1 178 ? 3.576 -9.964 9.373 1.00 90.94 178 ASN A N 1
ATOM 1386 C CA . ASN A 1 178 ? 4.901 -10.350 9.849 1.00 90.94 178 ASN A CA 1
ATOM 1387 C C . ASN A 1 178 ? 4.757 -11.526 10.822 1.00 90.94 178 ASN A C 1
ATOM 1389 O O . ASN A 1 178 ? 4.313 -11.324 11.949 1.00 90.94 178 ASN A O 1
ATOM 1393 N N . SER A 1 179 ? 5.134 -12.739 10.411 1.00 88.25 179 SER A N 1
ATOM 1394 C CA . SER A 1 179 ? 5.066 -13.924 11.279 1.00 88.25 179 SER A CA 1
ATOM 1395 C C . SER A 1 179 ? 6.081 -13.897 12.426 1.00 88.25 179 SER A C 1
ATOM 1397 O O . SER A 1 179 ? 5.956 -14.672 13.368 1.00 88.25 179 SER A O 1
ATOM 1399 N N . GLY A 1 180 ? 7.109 -13.041 12.356 1.00 88.44 180 GLY A N 1
ATOM 1400 C CA . GLY A 1 180 ? 8.195 -12.986 13.341 1.00 88.44 180 GLY A CA 1
ATOM 1401 C C . GLY A 1 180 ? 9.178 -14.162 13.262 1.00 88.44 180 GLY A C 1
ATOM 1402 O O . GLY A 1 180 ? 10.203 -14.145 13.944 1.00 88.44 180 GLY A O 1
ATOM 1403 N N . ILE A 1 181 ? 8.918 -15.152 12.403 1.00 89.75 181 ILE A N 1
ATOM 1404 C CA . ILE A 1 181 ? 9.735 -16.358 12.264 1.00 89.75 181 ILE A CA 1
ATOM 1405 C C . ILE A 1 181 ? 10.969 -16.028 11.418 1.00 89.75 181 ILE A C 1
ATOM 1407 O O . ILE A 1 181 ? 10.871 -15.723 10.231 1.00 89.75 181 ILE A O 1
ATOM 1411 N N . LYS A 1 182 ? 12.152 -16.076 12.040 1.00 86.19 182 LYS A N 1
ATOM 1412 C CA . LYS A 1 182 ? 13.419 -15.637 11.431 1.00 86.19 182 LYS A CA 1
ATOM 1413 C C . LYS A 1 182 ? 13.753 -16.359 10.120 1.00 86.19 182 LYS A C 1
ATOM 1415 O O . LYS A 1 182 ? 14.131 -15.695 9.161 1.00 86.19 182 LYS A O 1
ATOM 1420 N N . ASP A 1 183 ? 13.577 -17.678 10.084 1.00 89.12 183 ASP A N 1
ATOM 1421 C CA . ASP A 1 183 ? 13.962 -18.520 8.942 1.00 89.12 183 ASP A CA 1
ATOM 1422 C C . ASP A 1 183 ? 12.796 -18.779 7.971 1.00 89.12 183 ASP A C 1
ATOM 1424 O O . ASP A 1 183 ? 12.852 -19.669 7.127 1.00 89.12 183 ASP A O 1
ATOM 1428 N N . ASP A 1 184 ? 11.681 -18.058 8.113 1.00 90.38 184 ASP A N 1
ATOM 1429 C CA . ASP A 1 184 ? 10.589 -18.093 7.144 1.00 90.38 184 ASP A CA 1
ATOM 1430 C C . ASP A 1 184 ? 10.859 -17.090 6.014 1.00 90.38 184 ASP A C 1
ATOM 1432 O O . ASP A 1 184 ? 10.795 -15.874 6.204 1.00 90.38 184 ASP A O 1
ATOM 1436 N N . ALA A 1 185 ? 11.134 -17.607 4.813 1.00 92.69 185 ALA A N 1
ATOM 1437 C CA . ALA A 1 185 ? 11.335 -16.790 3.616 1.00 92.69 185 ALA A CA 1
ATOM 1438 C C . ALA A 1 185 ? 10.097 -15.941 3.259 1.00 92.69 185 ALA A C 1
ATOM 1440 O O . ALA A 1 185 ? 10.228 -14.914 2.597 1.00 92.69 185 ALA A O 1
ATOM 1441 N N . PHE A 1 186 ? 8.912 -16.342 3.729 1.00 93.31 186 PHE A N 1
ATOM 1442 C CA . PHE A 1 186 ? 7.631 -15.676 3.510 1.00 93.31 186 PHE A CA 1
ATOM 1443 C C . PHE A 1 186 ? 7.140 -14.942 4.762 1.00 93.31 186 PHE A C 1
ATOM 1445 O O . PHE A 1 186 ? 5.972 -14.566 4.832 1.00 93.31 186 PHE A O 1
ATOM 1452 N N . ARG A 1 187 ? 8.015 -14.675 5.746 1.00 90.50 187 ARG A N 1
ATOM 1453 C CA . ARG A 1 187 ? 7.595 -14.070 7.021 1.00 90.50 187 ARG A CA 1
ATOM 1454 C C . ARG A 1 187 ? 6.860 -12.742 6.866 1.00 90.50 187 ARG A C 1
ATOM 1456 O O . ARG A 1 187 ? 6.043 -12.443 7.719 1.00 90.50 187 ARG A O 1
ATOM 1463 N N . LEU A 1 188 ? 7.178 -11.963 5.824 1.00 91.62 188 LEU A N 1
ATOM 1464 C CA . LEU A 1 188 ? 6.573 -10.657 5.513 1.00 91.62 188 LEU A CA 1
ATOM 1465 C C . LEU A 1 188 ? 5.463 -10.746 4.455 1.00 91.62 188 LEU A C 1
ATOM 1467 O O . LEU A 1 188 ? 4.992 -9.718 3.966 1.00 91.62 188 LEU A O 1
ATOM 1471 N N . PHE A 1 189 ? 5.095 -11.957 4.036 1.00 93.06 189 PHE A N 1
ATOM 1472 C CA . PHE A 1 189 ? 4.066 -12.132 3.029 1.00 93.06 189 PHE A CA 1
ATOM 1473 C C . PHE A 1 189 ? 2.719 -11.652 3.595 1.00 93.06 189 PHE A C 1
ATOM 1475 O O . PHE A 1 189 ? 2.385 -12.002 4.734 1.00 93.06 189 PHE A O 1
ATOM 1482 N N . PRO A 1 190 ? 1.944 -10.837 2.853 1.00 92.75 190 PRO A N 1
ATOM 1483 C CA . PRO A 1 190 ? 0.722 -10.250 3.382 1.00 92.75 190 PRO A CA 1
ATOM 1484 C C . PRO A 1 190 ? -0.243 -11.306 3.916 1.00 92.75 190 PRO A C 1
ATOM 1486 O O . PRO A 1 190 ? -0.501 -12.317 3.264 1.00 92.75 190 PRO A O 1
ATOM 1489 N N . ALA A 1 191 ? -0.837 -11.031 5.077 1.00 94.25 191 ALA A N 1
ATOM 1490 C CA . ALA A 1 191 ? -1.934 -11.812 5.647 1.00 94.25 191 ALA A CA 1
ATOM 1491 C C . ALA A 1 191 ? -3.262 -11.560 4.901 1.00 94.25 191 ALA A C 1
ATOM 1493 O O . ALA A 1 191 ? -4.279 -11.242 5.512 1.00 94.25 191 ALA A O 1
ATOM 1494 N N . LEU A 1 192 ? -3.226 -11.638 3.569 1.00 94.75 192 LEU A N 1
ATOM 1495 C CA . LEU A 1 192 ? -4.336 -11.437 2.645 1.00 94.75 192 LEU A CA 1
ATOM 1496 C C . LEU A 1 192 ? -4.363 -12.621 1.676 1.00 94.75 192 LEU A C 1
ATOM 1498 O O . LEU A 1 192 ? -3.539 -12.704 0.764 1.00 94.75 192 LEU A O 1
ATOM 1502 N N . ASN A 1 193 ? -5.281 -13.553 1.920 1.00 95.31 193 ASN A N 1
ATOM 1503 C CA . ASN A 1 193 ? -5.448 -14.738 1.092 1.00 95.31 193 ASN A CA 1
ATOM 1504 C C . ASN A 1 193 ? -6.105 -14.339 -0.246 1.00 95.31 193 ASN A C 1
ATOM 1506 O O . ASN A 1 193 ? -7.190 -13.750 -0.216 1.00 95.31 193 ASN A O 1
ATOM 1510 N N . PRO A 1 194 ? -5.505 -14.638 -1.415 1.00 92.94 194 PRO A N 1
ATOM 1511 C CA . PRO A 1 194 ? -6.096 -14.275 -2.704 1.00 92.94 194 PRO A CA 1
ATOM 1512 C C . PRO A 1 194 ? -7.446 -14.952 -2.962 1.00 92.94 194 PRO A C 1
ATOM 1514 O O . PRO A 1 194 ? -8.274 -14.383 -3.666 1.00 92.94 194 PRO A O 1
ATOM 1517 N N . SER A 1 195 ? -7.725 -16.106 -2.348 1.00 94.19 195 SER A N 1
ATOM 1518 C CA . SER A 1 195 ? -9.050 -16.742 -2.430 1.00 94.19 195 SER A CA 1
ATOM 1519 C C . SER A 1 195 ? -10.172 -15.945 -1.747 1.00 94.19 195 SER A C 1
ATOM 1521 O O . SER A 1 195 ? -11.341 -16.166 -2.054 1.00 94.19 195 SER A O 1
ATOM 1523 N N . ALA A 1 196 ? -9.838 -15.001 -0.856 1.00 95.50 196 ALA A N 1
ATOM 1524 C CA . ALA A 1 196 ? -10.799 -14.091 -0.230 1.00 95.50 196 ALA A CA 1
ATOM 1525 C C . ALA A 1 196 ? -11.055 -12.819 -1.065 1.00 95.50 196 ALA A C 1
ATOM 1527 O O . ALA A 1 196 ? -11.832 -11.959 -0.653 1.00 95.50 196 ALA A O 1
ATOM 1528 N N . LEU A 1 197 ? -10.384 -12.667 -2.212 1.00 93.06 197 LEU A N 1
ATOM 1529 C CA . LEU A 1 197 ? -10.514 -11.512 -3.096 1.00 93.06 197 LEU A CA 1
ATOM 1530 C C . LEU A 1 197 ? -11.526 -11.764 -4.226 1.00 93.06 197 LEU A C 1
ATOM 1532 O O . LEU A 1 197 ? -11.710 -12.906 -4.649 1.00 93.06 197 LEU A O 1
ATOM 1536 N N . PRO A 1 198 ? -12.139 -10.700 -4.781 1.00 92.88 198 PRO A N 1
ATOM 1537 C CA . PRO A 1 198 ? -11.990 -9.282 -4.419 1.00 92.88 198 PRO A CA 1
ATOM 1538 C C . PRO A 1 198 ? -12.715 -8.908 -3.113 1.00 92.88 198 PRO A C 1
ATOM 1540 O O . PRO A 1 198 ? -13.473 -9.701 -2.561 1.00 92.88 198 PRO A O 1
ATOM 1543 N N . ALA A 1 199 ? -12.506 -7.678 -2.624 1.00 94.56 199 ALA A N 1
ATOM 1544 C CA . ALA A 1 199 ? -13.362 -7.128 -1.570 1.00 94.56 199 ALA A CA 1
ATOM 1545 C C . ALA A 1 199 ? -14.843 -7.142 -1.982 1.00 94.56 199 ALA A C 1
ATOM 1547 O O . ALA A 1 199 ? -15.182 -7.057 -3.164 1.00 94.56 199 ALA A O 1
ATOM 1548 N N . GLN A 1 200 ? -15.724 -7.200 -0.985 1.00 95.38 200 GLN A N 1
ATOM 1549 C CA . GLN A 1 200 ? -17.163 -7.081 -1.191 1.00 95.38 200 GLN A CA 1
ATOM 1550 C C . GLN A 1 200 ? -17.570 -5.636 -1.532 1.00 95.38 200 GLN A C 1
ATOM 1552 O O . GLN A 1 200 ? -16.748 -4.720 -1.561 1.00 95.38 200 GLN A O 1
ATOM 1557 N N . ASP A 1 201 ? -18.862 -5.431 -1.782 1.00 93.94 201 ASP A N 1
ATOM 1558 C CA . ASP A 1 201 ? -19.474 -4.156 -2.180 1.00 93.94 201 ASP A CA 1
ATOM 1559 C C . ASP A 1 201 ? -19.202 -2.986 -1.219 1.00 93.94 201 ASP A C 1
ATOM 1561 O O . ASP A 1 201 ? -19.103 -1.835 -1.639 1.00 93.94 201 ASP A O 1
ATOM 1565 N N . ASP A 1 202 ? -19.039 -3.275 0.072 1.00 94.25 202 ASP A N 1
ATOM 1566 C CA . ASP A 1 202 ? -18.685 -2.294 1.098 1.00 94.25 202 ASP A CA 1
ATOM 1567 C C . ASP A 1 202 ? -17.178 -2.025 1.208 1.00 94.25 202 ASP A C 1
ATOM 1569 O O . ASP A 1 202 ? -16.750 -1.260 2.076 1.00 94.25 202 ASP A O 1
ATOM 1573 N N . GLY A 1 203 ? -16.377 -2.635 0.335 1.00 94.38 203 GLY A N 1
ATOM 1574 C CA . GLY A 1 203 ? -14.930 -2.495 0.259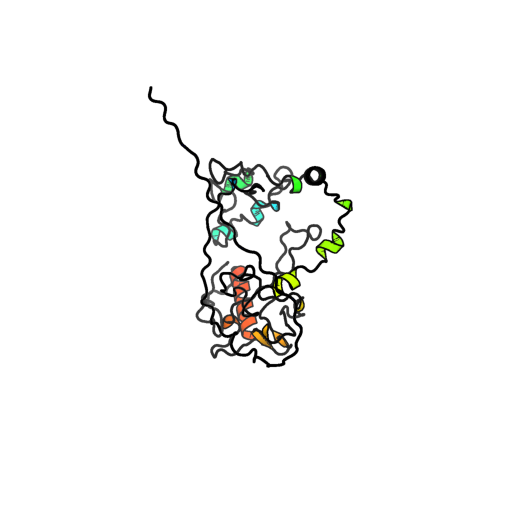 1.00 94.38 203 GLY A CA 1
ATOM 1575 C C . GLY A 1 203 ? -14.154 -3.358 1.251 1.00 94.38 203 GLY A C 1
ATOM 1576 O O . GLY A 1 203 ? -12.929 -3.305 1.226 1.00 94.38 203 GLY A O 1
ATOM 1577 N N . PHE A 1 204 ? -14.797 -4.157 2.110 1.00 97.38 204 PHE A N 1
ATOM 1578 C CA . PHE A 1 204 ? -14.089 -5.048 3.037 1.00 97.38 204 PHE A CA 1
ATOM 1579 C C . PHE A 1 204 ? -13.875 -6.446 2.451 1.00 97.38 204 PHE A C 1
ATOM 1581 O O . PHE A 1 204 ? -14.725 -6.996 1.750 1.00 97.38 204 PHE A O 1
ATOM 1588 N N . VAL A 1 205 ? -12.727 -7.038 2.772 1.00 97.56 205 VAL A N 1
ATOM 1589 C CA . VAL A 1 205 ? -12.382 -8.414 2.411 1.00 97.56 205 VAL A CA 1
ATOM 1590 C C . VAL A 1 205 ? -12.864 -9.351 3.510 1.00 97.56 205 VAL A C 1
ATOM 1592 O O . VAL A 1 205 ? -12.468 -9.227 4.677 1.00 97.56 205 VAL A O 1
ATOM 1595 N N . ARG A 1 206 ? -13.691 -10.321 3.121 1.00 97.69 206 ARG A N 1
ATOM 1596 C CA . ARG A 1 206 ? -14.201 -11.367 4.007 1.00 97.69 206 ARG A CA 1
ATOM 1597 C C . ARG A 1 206 ? -13.777 -12.732 3.488 1.00 97.69 206 ARG A C 1
ATOM 1599 O O . ARG A 1 206 ? -13.787 -12.965 2.286 1.00 97.69 206 ARG A O 1
ATOM 1606 N N . THR A 1 207 ? -13.402 -13.610 4.404 1.00 97.25 207 THR A N 1
ATOM 1607 C CA . THR A 1 207 ? -12.896 -14.958 4.118 1.00 97.25 207 THR A CA 1
ATOM 1608 C C . THR A 1 207 ? -13.931 -16.007 4.521 1.00 97.25 207 THR A C 1
ATOM 1610 O O . THR A 1 207 ? -14.789 -15.757 5.366 1.00 97.25 207 THR A O 1
ATOM 1613 N N . THR A 1 208 ? -13.872 -17.198 3.931 1.00 96.06 208 THR A N 1
ATOM 1614 C CA . THR A 1 208 ? -14.618 -18.367 4.426 1.00 96.06 208 THR A CA 1
ATOM 1615 C C . THR A 1 208 ? -13.829 -19.149 5.478 1.00 96.06 208 THR A C 1
ATOM 1617 O O . THR A 1 208 ? -14.390 -20.029 6.124 1.00 96.06 208 THR A O 1
ATOM 1620 N N . ASN A 1 209 ? -12.540 -18.842 5.656 1.00 94.81 209 ASN A N 1
ATOM 1621 C CA . ASN A 1 209 ? -11.665 -19.475 6.633 1.00 94.81 209 ASN A CA 1
ATOM 1622 C C . ASN A 1 209 ? -11.641 -18.668 7.943 1.00 94.81 209 ASN A C 1
ATOM 1624 O O . ASN A 1 209 ? -11.070 -17.580 8.004 1.00 94.81 209 ASN A O 1
ATOM 1628 N N . GLY A 1 210 ? -12.237 -19.209 9.009 1.00 93.62 210 GLY A N 1
ATOM 1629 C CA . GLY A 1 210 ? -12.309 -18.539 10.312 1.00 93.62 210 GLY A CA 1
ATOM 1630 C C . GLY A 1 210 ? -10.945 -18.203 10.930 1.00 93.62 210 GLY A C 1
ATOM 1631 O O . GLY A 1 210 ? -10.838 -17.212 11.651 1.00 93.62 210 GLY A O 1
ATOM 1632 N N . ASP A 1 211 ? -9.892 -18.954 10.599 1.00 93.81 211 ASP A N 1
ATOM 1633 C CA . ASP A 1 211 ? -8.545 -18.739 11.148 1.00 93.81 211 ASP A CA 1
ATOM 1634 C C . ASP A 1 211 ? -7.864 -17.480 10.590 1.00 93.81 211 ASP A C 1
ATOM 1636 O O . ASP A 1 211 ? -6.968 -16.912 11.215 1.00 93.81 211 ASP A O 1
ATOM 1640 N N . GLU A 1 212 ? -8.327 -17.006 9.434 1.00 95.62 212 GLU A N 1
ATOM 1641 C CA . GLU A 1 212 ? -7.869 -15.781 8.771 1.00 95.62 212 GLU A CA 1
ATOM 1642 C C . GLU A 1 212 ? -8.669 -14.540 9.209 1.00 95.62 212 GLU A C 1
ATOM 1644 O O . GLU A 1 212 ? -8.310 -13.404 8.882 1.00 95.62 212 GLU A O 1
ATOM 1649 N N . ALA A 1 213 ? -9.767 -14.735 9.943 1.00 96.56 213 ALA A N 1
ATOM 1650 C CA . ALA A 1 213 ? -10.668 -13.670 10.355 1.00 96.56 213 ALA A CA 1
ATOM 1651 C C . ALA A 1 213 ? -10.107 -12.887 11.549 1.00 96.56 213 ALA A C 1
ATOM 1653 O O . ALA A 1 213 ? -9.729 -13.463 12.569 1.00 96.56 213 ALA A O 1
ATOM 1654 N N . ILE A 1 214 ? -10.127 -11.555 11.473 1.00 96.38 214 ILE A N 1
ATOM 1655 C CA . ILE A 1 214 ? -9.832 -10.703 12.634 1.00 96.38 214 ILE A CA 1
ATOM 1656 C C . ILE A 1 214 ? -11.056 -10.634 13.549 1.00 96.38 214 ILE A C 1
ATOM 1658 O O . ILE A 1 214 ? -10.925 -10.711 14.768 1.00 96.38 214 ILE A O 1
ATOM 1662 N N . PHE A 1 215 ? -12.247 -10.511 12.961 1.00 96.94 215 PHE A N 1
ATOM 1663 C CA . PHE A 1 215 ? -13.521 -10.503 13.673 1.00 96.94 215 PHE A CA 1
ATOM 1664 C C . PHE A 1 215 ? -14.666 -10.901 12.741 1.00 96.94 215 PHE A C 1
ATOM 1666 O O . PHE A 1 215 ? -14.499 -10.956 11.525 1.00 96.94 215 PHE A O 1
ATOM 1673 N N . SER A 1 216 ? -15.840 -11.180 13.303 1.00 96.56 216 SER A N 1
ATOM 1674 C CA . SER A 1 216 ? -17.055 -11.388 12.508 1.00 96.56 216 SER A CA 1
ATOM 1675 C C . SER A 1 216 ? -17.927 -10.139 12.558 1.00 96.56 216 SER A C 1
ATOM 1677 O O . SER A 1 216 ? -18.140 -9.575 13.629 1.00 96.56 216 SER A O 1
ATOM 1679 N N . ASP A 1 217 ? -18.424 -9.713 11.403 1.00 94.50 217 ASP A N 1
ATOM 1680 C CA . ASP A 1 217 ? -19.421 -8.654 11.270 1.00 94.50 217 ASP A CA 1
ATOM 1681 C C . ASP A 1 217 ? -20.746 -9.221 10.734 1.00 94.50 217 ASP A C 1
ATOM 1683 O O . ASP A 1 217 ? -20.908 -10.430 10.570 1.00 94.50 217 ASP A O 1
ATOM 1687 N N . GLN A 1 218 ? -21.717 -8.349 10.459 1.00 94.06 218 GLN A N 1
ATOM 1688 C CA . GLN A 1 218 ? -23.044 -8.754 9.977 1.00 94.06 218 GLN A CA 1
ATOM 1689 C C . GLN A 1 218 ? -23.025 -9.480 8.618 1.00 94.06 218 GLN A C 1
ATOM 1691 O O . GLN A 1 218 ? -24.013 -10.116 8.258 1.00 94.06 218 GLN A O 1
ATOM 1696 N N . LYS A 1 219 ? -21.930 -9.375 7.855 1.00 95.56 219 LYS A N 1
ATOM 1697 C CA . LYS A 1 219 ? -21.755 -9.962 6.521 1.00 95.56 219 LYS A CA 1
ATOM 1698 C C . LYS A 1 219 ? -20.793 -11.161 6.513 1.00 95.56 219 LYS A C 1
ATOM 1700 O O . LYS A 1 219 ? -20.668 -11.811 5.478 1.00 95.56 219 LYS A O 1
ATOM 1705 N N . GLY A 1 220 ? -20.123 -11.474 7.627 1.00 95.38 220 GLY A N 1
ATOM 1706 C CA . GLY A 1 220 ? -19.301 -12.678 7.784 1.00 95.38 220 GLY A CA 1
ATOM 1707 C C . GLY A 1 220 ? -17.947 -12.432 8.452 1.00 95.38 220 GLY A C 1
ATOM 1708 O O . GLY A 1 220 ? -17.770 -11.496 9.229 1.00 95.38 220 GLY A O 1
ATOM 1709 N N . HIS A 1 221 ? -16.982 -13.301 8.158 1.00 97.69 221 HIS A N 1
ATOM 1710 C CA . HIS A 1 221 ? -15.640 -13.265 8.738 1.00 97.69 221 HIS A CA 1
ATOM 1711 C C . HIS A 1 221 ? -14.773 -12.190 8.073 1.00 97.69 221 HIS A C 1
ATOM 1713 O O . HIS A 1 221 ? -14.259 -12.373 6.969 1.00 97.69 221 HIS A O 1
ATOM 1719 N N . ASN A 1 222 ? -14.616 -11.053 8.745 1.00 97.94 222 ASN A N 1
ATOM 1720 C CA . ASN A 1 222 ? -13.874 -9.897 8.265 1.00 97.94 222 ASN A CA 1
ATOM 1721 C C . ASN A 1 222 ? -12.374 -10.046 8.561 1.00 97.94 222 ASN A C 1
ATOM 1723 O O . ASN A 1 222 ? -11.957 -10.295 9.694 1.00 97.94 222 ASN A O 1
ATOM 1727 N N . THR A 1 223 ? -11.546 -9.876 7.531 1.00 97.56 223 THR A N 1
ATOM 1728 C CA . THR A 1 223 ? -10.077 -10.003 7.621 1.00 97.56 223 THR A CA 1
ATOM 1729 C C . THR A 1 223 ? -9.387 -8.708 8.070 1.00 97.56 223 THR A C 1
ATOM 1731 O O . THR A 1 223 ? -8.162 -8.664 8.225 1.00 97.56 223 THR A O 1
ATOM 1734 N N . GLY A 1 224 ? -10.158 -7.628 8.225 1.00 96.69 224 GLY A N 1
ATOM 1735 C CA . GLY A 1 224 ? -9.680 -6.268 8.447 1.00 96.69 224 GLY A CA 1
ATOM 1736 C C . GLY A 1 224 ? -9.131 -5.591 7.187 1.00 96.69 224 GLY A C 1
ATOM 1737 O O . GLY A 1 224 ? -8.909 -4.382 7.206 1.00 96.69 224 GLY A O 1
ATOM 1738 N N . TRP A 1 225 ? -8.911 -6.310 6.084 1.00 97.44 225 TRP A N 1
ATOM 1739 C CA . TRP A 1 225 ? -8.464 -5.684 4.842 1.00 97.44 225 TRP A CA 1
ATOM 1740 C C . TRP A 1 225 ? -9.601 -4.931 4.166 1.00 97.44 225 TRP A C 1
ATOM 1742 O O . TRP A 1 225 ? -10.727 -5.422 4.057 1.00 97.44 225 TRP A O 1
ATOM 1752 N N . ARG A 1 226 ? -9.280 -3.735 3.681 1.00 95.75 226 ARG A N 1
ATOM 1753 C CA . ARG A 1 226 ? -10.192 -2.867 2.950 1.00 95.75 226 ARG A CA 1
ATOM 1754 C C . ARG A 1 226 ? -9.566 -2.447 1.632 1.00 95.75 226 ARG A C 1
ATOM 1756 O O . ARG A 1 226 ? -8.447 -1.941 1.622 1.00 95.75 226 ARG A O 1
ATOM 1763 N N . ALA A 1 227 ? -10.303 -2.630 0.544 1.00 93.75 227 ALA A N 1
ATOM 1764 C CA . ALA A 1 227 ? -9.969 -2.055 -0.746 1.00 93.75 227 ALA A CA 1
ATOM 1765 C C . ALA A 1 227 ? -10.094 -0.526 -0.686 1.00 93.75 227 ALA A C 1
ATOM 1767 O O . ALA A 1 227 ? -11.075 0.015 -0.168 1.00 93.75 227 ALA A O 1
ATOM 1768 N N . VAL A 1 228 ? -9.104 0.167 -1.235 1.00 87.25 228 VAL A N 1
ATOM 1769 C CA . VAL A 1 228 ? -9.038 1.623 -1.304 1.00 87.25 228 VAL A CA 1
ATOM 1770 C C . VAL A 1 228 ? -9.074 2.041 -2.759 1.00 87.25 228 VAL A C 1
ATOM 1772 O O . VAL A 1 228 ? -8.234 1.636 -3.565 1.00 87.25 228 VAL A O 1
ATOM 1775 N N . ASN A 1 229 ? -10.031 2.908 -3.072 1.00 77.81 229 ASN A N 1
ATOM 1776 C CA . ASN A 1 229 ? -9.972 3.688 -4.291 1.00 77.81 229 ASN A CA 1
ATOM 1777 C C . ASN A 1 229 ? -9.032 4.857 -4.043 1.00 77.81 229 ASN A C 1
ATOM 1779 O O . ASN A 1 229 ? -9.234 5.653 -3.131 1.00 77.81 229 ASN A O 1
ATOM 1783 N N . PHE A 1 230 ? -8.012 4.959 -4.873 1.00 71.81 230 PHE A N 1
ATOM 1784 C CA . PHE A 1 230 ? -7.139 6.115 -4.919 1.00 71.81 230 PHE A CA 1
ATOM 1785 C C . PHE A 1 230 ? -7.342 6.790 -6.267 1.00 71.81 230 PHE A C 1
ATOM 1787 O O . PHE A 1 230 ? -7.717 6.141 -7.244 1.00 71.81 230 PHE A O 1
ATOM 1794 N N . MET A 1 231 ? -7.119 8.100 -6.325 1.00 62.88 231 MET A N 1
ATOM 1795 C CA . MET A 1 231 ? -7.114 8.798 -7.602 1.00 62.88 231 MET A CA 1
ATOM 1796 C C . MET A 1 231 ? -5.898 8.306 -8.400 1.00 62.88 231 MET A C 1
ATOM 1798 O O . MET A 1 231 ? -4.770 8.569 -7.974 1.00 62.88 231 MET A O 1
ATOM 1802 N N . PRO A 1 232 ? -6.082 7.576 -9.520 1.00 57.19 232 PRO A N 1
ATOM 1803 C CA . PRO A 1 232 ? -4.952 7.176 -10.335 1.00 57.19 232 PRO A CA 1
ATOM 1804 C C . PRO A 1 232 ? -4.340 8.445 -10.931 1.00 57.19 232 PRO A C 1
ATOM 1806 O O . PRO A 1 232 ? -5.021 9.246 -11.574 1.00 57.19 232 PRO A O 1
ATOM 1809 N N . TYR A 1 233 ? -3.055 8.663 -10.678 1.00 57.19 233 TYR A N 1
ATOM 1810 C CA . TYR A 1 233 ? -2.335 9.789 -11.260 1.00 57.19 233 TYR A CA 1
ATOM 1811 C C . TYR A 1 233 ? -2.191 9.585 -12.774 1.00 57.19 233 TYR A C 1
ATOM 1813 O O . TYR A 1 233 ? -1.959 8.467 -13.226 1.00 57.19 233 TYR A O 1
ATOM 1821 N N . GLY A 1 234 ? -2.283 10.663 -13.563 1.00 47.19 234 GLY A N 1
ATOM 1822 C CA . GLY A 1 234 ? -2.267 10.628 -15.038 1.00 47.19 234 GLY A CA 1
ATOM 1823 C C . GLY A 1 234 ? -0.992 10.070 -15.689 1.00 47.19 234 GLY A C 1
ATOM 1824 O O . GLY A 1 234 ? -0.952 9.921 -16.905 1.00 47.19 234 GLY A O 1
ATOM 1825 N N . ILE A 1 235 ? 0.025 9.722 -14.896 1.00 51.44 235 ILE A N 1
ATOM 1826 C CA . ILE A 1 235 ? 1.183 8.929 -15.335 1.00 51.44 235 ILE A CA 1
ATOM 1827 C C . ILE A 1 235 ? 0.847 7.431 -15.509 1.00 51.44 235 ILE A C 1
ATOM 1829 O O . ILE A 1 235 ? 1.637 6.687 -16.080 1.00 51.44 235 ILE A O 1
ATOM 1833 N N . PHE A 1 236 ? -0.329 6.990 -15.045 1.00 55.50 236 PHE A N 1
ATOM 1834 C CA . PHE A 1 236 ? -0.849 5.628 -15.160 1.00 55.50 236 PHE A CA 1
ATOM 1835 C C . PHE A 1 236 ? -2.149 5.657 -15.967 1.00 55.50 236 PHE A C 1
ATOM 1837 O O . PHE A 1 236 ? -3.251 5.762 -15.427 1.00 55.50 236 PHE A O 1
ATOM 1844 N N . THR A 1 237 ? -2.032 5.622 -17.291 1.00 42.94 237 THR A N 1
ATOM 1845 C CA . THR A 1 237 ? -3.216 5.565 -18.153 1.00 42.94 237 THR A CA 1
ATOM 1846 C C . THR A 1 237 ? -3.849 4.168 -18.099 1.00 42.94 237 THR A C 1
ATOM 1848 O O . THR A 1 237 ? -3.139 3.182 -17.889 1.00 42.94 237 THR A O 1
ATOM 1851 N N . PRO A 1 238 ? -5.162 4.025 -18.359 1.00 39.97 238 PRO A N 1
ATOM 1852 C CA . PRO A 1 238 ? -5.816 2.715 -18.437 1.00 39.97 238 PRO A CA 1
ATOM 1853 C C . PRO A 1 238 ? -5.145 1.739 -19.421 1.00 39.97 238 PRO A C 1
ATOM 1855 O O . PRO A 1 238 ? -5.250 0.530 -19.245 1.00 39.97 238 PRO A O 1
ATOM 1858 N N . HIS A 1 239 ? -4.433 2.254 -20.432 1.00 38.34 239 HIS A N 1
ATOM 1859 C CA . HIS A 1 239 ? -3.697 1.455 -21.418 1.00 38.34 239 HIS A CA 1
ATOM 1860 C C . HIS A 1 239 ? -2.339 0.932 -20.922 1.00 38.34 239 HIS A C 1
ATOM 1862 O O . HIS A 1 239 ? -1.825 -0.026 -21.489 1.00 38.34 239 HIS A O 1
ATOM 1868 N N . THR A 1 240 ? -1.764 1.519 -19.870 1.00 46.59 240 THR A N 1
ATOM 1869 C CA . THR A 1 240 ? -0.469 1.118 -19.284 1.00 46.59 240 THR A CA 1
ATOM 1870 C C . THR A 1 240 ? -0.626 0.319 -17.987 1.00 46.59 240 THR A C 1
ATOM 1872 O O . THR A 1 240 ? 0.350 0.087 -17.280 1.00 46.59 240 THR A O 1
ATOM 1875 N N . GLY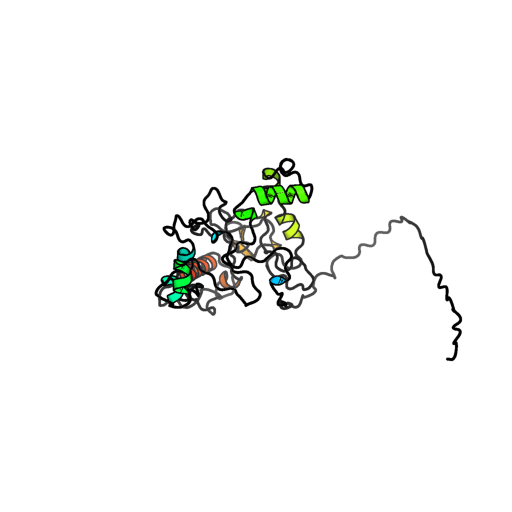 A 1 241 ? -1.856 -0.101 -17.674 1.00 42.03 241 GLY A N 1
ATOM 1876 C CA . GLY A 1 241 ? -2.211 -0.730 -16.409 1.00 42.03 241 GLY A CA 1
ATOM 1877 C C . GLY A 1 241 ? -2.537 0.311 -15.340 1.00 42.03 241 GLY A C 1
ATOM 1878 O O . GLY A 1 241 ? -1.735 1.184 -15.013 1.00 42.03 241 GLY A O 1
ATOM 1879 N N . SER A 1 242 ? -3.737 0.208 -14.773 1.00 45.16 242 SER A N 1
ATOM 1880 C CA . SER A 1 242 ? -4.006 0.766 -13.451 1.00 45.16 242 SER A CA 1
ATOM 1881 C C . SER A 1 242 ? -3.218 -0.083 -12.459 1.00 45.16 242 SER A C 1
ATOM 1883 O O . SER A 1 242 ? -3.328 -1.309 -12.487 1.00 45.16 242 SER A O 1
ATOM 1885 N N . VAL A 1 243 ? -2.401 0.546 -11.611 1.00 51.25 243 VAL A N 1
ATOM 1886 C CA . VAL A 1 243 ? -1.892 -0.140 -10.420 1.00 51.25 243 VAL A CA 1
ATOM 1887 C C . VAL A 1 243 ? -3.104 -0.685 -9.670 1.00 51.25 243 VAL A C 1
ATOM 1889 O O . VAL A 1 243 ? -4.024 0.059 -9.336 1.00 51.25 243 VAL A O 1
ATOM 1892 N N . SER A 1 244 ? -3.116 -2.007 -9.544 1.00 57.66 244 SER A N 1
ATOM 1893 C CA . SER A 1 244 ? -4.169 -2.863 -9.012 1.00 57.66 244 SER A CA 1
ATOM 1894 C C . SER A 1 244 ? -4.774 -2.318 -7.717 1.00 57.66 244 SER A C 1
ATOM 1896 O O . SER A 1 244 ? -4.106 -1.597 -6.978 1.00 57.66 244 SER A O 1
ATOM 1898 N N . GLY A 1 245 ? -6.024 -2.694 -7.420 1.00 71.69 245 GLY A N 1
ATOM 1899 C CA . GLY A 1 245 ? -6.709 -2.291 -6.188 1.00 71.69 245 GLY A CA 1
ATOM 1900 C C . GLY A 1 245 ? -5.800 -2.405 -4.961 1.00 71.69 245 GLY A C 1
ATOM 1901 O O . GLY A 1 245 ? -5.244 -3.470 -4.688 1.00 71.69 245 GLY A O 1
ATOM 1902 N N . ILE A 1 246 ? -5.616 -1.288 -4.257 1.00 84.00 246 ILE A N 1
ATOM 1903 C CA . ILE A 1 246 ? -4.795 -1.226 -3.049 1.00 84.00 246 ILE A CA 1
ATOM 1904 C C . ILE A 1 246 ? -5.648 -1.725 -1.894 1.00 84.00 246 ILE A C 1
ATOM 1906 O O . ILE A 1 246 ? -6.788 -1.295 -1.731 1.00 84.00 246 ILE A O 1
ATOM 1910 N N . TYR A 1 247 ? -5.086 -2.607 -1.075 1.00 92.06 247 TYR A N 1
ATOM 1911 C CA . TYR A 1 247 ? -5.718 -3.051 0.158 1.00 92.06 247 TYR A CA 1
ATOM 1912 C C . TYR A 1 247 ? -4.925 -2.515 1.341 1.00 92.06 247 TYR A C 1
ATOM 1914 O O . TYR A 1 247 ? -3.702 -2.646 1.383 1.00 92.06 247 TYR A O 1
ATOM 1922 N N . ILE A 1 248 ? -5.624 -1.932 2.309 1.00 94.00 248 ILE A N 1
ATOM 1923 C CA . ILE A 1 248 ? -5.038 -1.484 3.573 1.00 94.00 248 ILE A CA 1
ATOM 1924 C C . ILE A 1 248 ? -5.658 -2.250 4.731 1.00 94.00 248 ILE A C 1
ATOM 1926 O O . ILE A 1 248 ? -6.818 -2.666 4.673 1.00 94.00 248 ILE A O 1
ATOM 1930 N N . ARG A 1 249 ? -4.882 -2.418 5.796 1.00 95.62 249 ARG A N 1
ATOM 1931 C CA . ARG A 1 249 ? -5.373 -2.928 7.068 1.00 95.62 249 ARG A CA 1
ATOM 1932 C C . ARG A 1 249 ? -4.607 -2.283 8.208 1.00 95.62 249 ARG A C 1
ATOM 1934 O O . ARG A 1 249 ? -3.382 -2.362 8.232 1.00 95.62 249 ARG A O 1
ATOM 1941 N N . LEU A 1 250 ? -5.336 -1.670 9.133 1.00 95.38 250 LEU A N 1
ATOM 1942 C CA . LEU A 1 250 ? -4.765 -1.162 10.380 1.00 95.38 250 LEU A CA 1
ATOM 1943 C C . LEU A 1 250 ? -4.631 -2.283 11.410 1.00 95.38 250 LEU A C 1
ATOM 1945 O O . LEU A 1 250 ? -5.217 -3.353 11.257 1.00 95.38 250 LEU A O 1
ATOM 1949 N N . ASP A 1 251 ? -3.869 -2.042 12.472 1.00 94.75 251 ASP A N 1
ATOM 1950 C CA . ASP A 1 251 ? -3.771 -2.995 13.575 1.00 94.75 251 ASP A CA 1
ATOM 1951 C C . ASP A 1 251 ? -5.126 -3.207 14.265 1.00 94.75 251 ASP A C 1
ATOM 1953 O O . ASP A 1 251 ? -6.002 -2.340 14.268 1.00 94.75 251 ASP A O 1
ATOM 1957 N N . ALA A 1 252 ? -5.289 -4.360 14.920 1.00 95.38 252 ALA A N 1
ATOM 1958 C CA . ALA A 1 252 ? -6.557 -4.770 15.528 1.00 95.38 252 ALA A CA 1
ATOM 1959 C C . ALA A 1 252 ? -7.154 -3.727 16.492 1.00 95.38 252 ALA A C 1
ATOM 1961 O O . ALA A 1 252 ? -8.373 -3.604 16.575 1.00 95.38 252 ALA A O 1
ATOM 1962 N N . LYS A 1 253 ? -6.325 -2.939 17.192 1.00 97.38 253 LYS A N 1
ATOM 1963 C CA . LYS A 1 253 ? -6.812 -1.908 18.122 1.00 97.38 253 LYS A CA 1
ATOM 1964 C C . LYS A 1 253 ? -7.609 -0.788 17.446 1.00 97.38 253 LYS A C 1
ATOM 1966 O O . LYS A 1 253 ? -8.499 -0.228 18.074 1.00 97.38 253 LYS A O 1
ATOM 1971 N N . PHE A 1 254 ? -7.356 -0.510 16.167 1.00 98.31 254 PHE A N 1
ATOM 1972 C CA . PHE A 1 254 ? -8.125 0.461 15.382 1.00 98.31 254 PHE A CA 1
ATOM 1973 C C . PHE A 1 254 ? -9.507 -0.069 14.984 1.00 98.31 254 PHE A C 1
ATOM 1975 O O . PHE A 1 254 ? -10.313 0.672 14.432 1.00 98.31 254 PHE A O 1
ATOM 1982 N N . MET A 1 255 ? -9.790 -1.342 15.258 1.00 98.12 255 MET A N 1
ATOM 1983 C CA . MET A 1 255 ? -11.066 -2.000 14.979 1.00 98.12 255 MET A CA 1
ATOM 1984 C C . MET A 1 255 ? -11.840 -2.315 16.261 1.00 98.12 255 MET A C 1
ATOM 1986 O O . MET A 1 255 ? -12.823 -3.048 16.208 1.00 98.12 255 MET A O 1
ATOM 1990 N N . GLN A 1 256 ? -11.365 -1.848 17.419 1.00 98.50 256 GLN A N 1
ATOM 1991 C CA . GLN A 1 256 ? -11.894 -2.222 18.728 1.00 98.50 256 GLN A CA 1
ATOM 1992 C C . GLN A 1 256 ? -12.464 -1.015 19.468 1.00 98.50 256 GLN A C 1
ATOM 1994 O O . GLN A 1 256 ? -11.846 0.045 19.520 1.00 98.50 256 GLN A O 1
ATOM 1999 N N . GLU A 1 257 ? -13.609 -1.213 20.111 1.00 98.50 257 GLU A N 1
ATOM 2000 C CA . GLU A 1 257 ? -14.147 -0.328 21.142 1.00 98.50 257 GLU A CA 1
ATOM 2001 C C . GLU A 1 257 ? -13.164 -0.206 22.317 1.00 98.50 257 GLU A C 1
ATOM 2003 O O . GLU A 1 257 ? -12.295 -1.061 22.512 1.00 98.50 257 GLU A O 1
ATOM 2008 N N . SER A 1 258 ? -13.333 0.800 23.180 1.00 97.62 258 SER A N 1
ATOM 2009 C CA . SER A 1 258 ? -12.453 0.999 24.346 1.00 97.62 258 SER A CA 1
ATOM 2010 C C . SER A 1 258 ? -12.422 -0.197 25.312 1.00 97.62 258 SER A C 1
ATOM 2012 O O . SER A 1 258 ? -11.451 -0.377 26.041 1.00 97.62 258 SER A O 1
ATOM 2014 N N . ASN A 1 259 ? -13.450 -1.053 25.299 1.00 97.00 259 ASN A N 1
ATOM 2015 C CA . ASN A 1 259 ? -13.496 -2.293 26.083 1.00 97.00 259 ASN A CA 1
ATOM 2016 C C . ASN A 1 259 ? -12.802 -3.498 25.399 1.00 97.00 259 ASN A C 1
ATOM 2018 O O . ASN A 1 259 ? -12.800 -4.593 25.954 1.00 97.00 259 ASN A O 1
ATOM 2022 N N . GLY A 1 260 ? -12.231 -3.318 24.203 1.00 97.25 260 GLY A N 1
ATOM 2023 C CA . GLY A 1 260 ? -11.558 -4.360 23.423 1.00 97.25 260 GLY A CA 1
ATOM 2024 C C . GLY A 1 260 ? -12.453 -5.166 22.479 1.00 97.25 260 GLY A C 1
ATOM 2025 O O . GLY A 1 260 ? -11.934 -6.017 21.760 1.00 97.25 260 GLY A O 1
ATOM 2026 N N . THR A 1 261 ? -13.762 -4.910 22.445 1.00 97.69 261 THR A N 1
ATOM 2027 C CA . THR A 1 261 ? -14.694 -5.597 21.535 1.00 97.69 261 THR A CA 1
ATOM 2028 C C . THR A 1 261 ? -14.511 -5.095 20.109 1.00 97.69 261 THR A C 1
ATOM 2030 O O . THR A 1 261 ? -14.414 -3.891 19.897 1.00 97.69 261 THR A O 1
ATOM 2033 N N . PHE A 1 262 ? -14.486 -5.990 19.121 1.00 98.06 262 PHE A N 1
ATOM 2034 C CA . PHE A 1 262 ? -14.398 -5.592 17.716 1.00 98.06 262 PHE A CA 1
ATOM 2035 C C . PHE A 1 262 ? -15.680 -4.910 17.222 1.00 98.06 262 PHE A C 1
ATOM 2037 O O . PHE A 1 262 ? -16.785 -5.365 17.510 1.00 98.06 262 PHE A O 1
ATOM 2044 N N . SER A 1 263 ? -15.513 -3.839 16.448 1.00 97.75 263 SER A N 1
ATOM 2045 C CA . SER A 1 263 ? -16.581 -2.998 15.918 1.00 97.75 263 SER A CA 1
ATOM 2046 C C . SER A 1 263 ? -16.197 -2.488 14.531 1.00 97.75 263 SER A C 1
ATOM 2048 O O . SER A 1 263 ? -15.229 -1.742 14.359 1.00 97.75 263 SER A O 1
ATOM 2050 N N . LEU A 1 264 ? -16.966 -2.897 13.516 1.00 97.56 264 LEU A N 1
ATOM 2051 C CA . LEU A 1 264 ? -16.767 -2.421 12.144 1.00 97.56 264 LEU A CA 1
ATOM 2052 C C . LEU A 1 264 ? -16.970 -0.902 12.046 1.00 97.56 264 LEU A C 1
ATOM 2054 O O . LEU A 1 264 ? -16.319 -0.253 11.231 1.00 97.56 264 LEU A O 1
ATOM 2058 N N . ASP A 1 265 ? -17.841 -0.337 12.880 1.00 98.00 265 ASP A N 1
ATOM 2059 C CA . ASP A 1 265 ? -18.130 1.096 12.881 1.00 98.00 265 ASP A CA 1
ATOM 2060 C C . ASP A 1 265 ? -16.968 1.906 13.463 1.00 98.00 265 ASP A C 1
ATOM 2062 O O . ASP A 1 265 ? -16.616 2.940 12.896 1.00 98.00 265 ASP A O 1
ATOM 2066 N N . ILE A 1 266 ? -16.305 1.412 14.518 1.00 98.38 266 ILE A N 1
ATOM 2067 C CA . ILE A 1 266 ? -15.037 1.994 14.991 1.00 98.38 266 ILE A CA 1
ATOM 2068 C C . ILE A 1 266 ? -13.972 1.908 13.905 1.00 98.38 266 ILE A C 1
ATOM 2070 O O . ILE A 1 266 ? -13.246 2.875 13.672 1.00 98.38 266 ILE A O 1
ATOM 2074 N N . TYR A 1 267 ? -13.893 0.775 13.204 1.00 98.25 267 TYR A N 1
ATOM 2075 C CA . TYR A 1 267 ? -12.887 0.630 12.164 1.00 98.25 267 TYR A CA 1
ATOM 2076 C C . TYR A 1 267 ? -13.102 1.608 11.004 1.00 98.25 267 TYR A C 1
ATOM 2078 O O . TYR A 1 267 ? -12.152 2.250 10.562 1.00 98.25 267 TYR A O 1
ATOM 2086 N N . LYS A 1 268 ? -14.347 1.773 10.543 1.00 97.81 268 LYS A N 1
ATOM 2087 C CA . LYS A 1 268 ? -14.704 2.763 9.516 1.00 97.81 268 LYS A CA 1
ATOM 2088 C C . LYS A 1 268 ? -14.347 4.183 9.948 1.00 97.81 268 LYS A C 1
ATOM 2090 O O . LYS A 1 268 ? -13.692 4.876 9.180 1.00 97.81 268 LYS A O 1
ATOM 2095 N N . GLN A 1 269 ? -14.683 4.573 11.179 1.00 97.94 269 GLN A N 1
ATOM 2096 C CA . GLN A 1 269 ? -14.317 5.888 11.716 1.00 97.94 269 GLN A CA 1
ATOM 2097 C C . GLN A 1 269 ? -12.799 6.098 11.711 1.00 97.94 269 GLN A C 1
ATOM 2099 O O . GLN A 1 269 ? -12.313 7.123 11.244 1.00 97.94 269 GLN A O 1
ATOM 2104 N N . ASN A 1 270 ? -12.026 5.107 12.158 1.00 98.19 270 ASN A N 1
ATOM 2105 C CA . ASN A 1 270 ? -10.567 5.203 12.151 1.00 98.19 270 ASN A CA 1
ATOM 2106 C C . ASN A 1 270 ? -9.974 5.247 10.731 1.00 98.19 270 ASN A C 1
ATOM 2108 O O . ASN A 1 270 ? -8.994 5.952 10.502 1.00 98.19 270 ASN A O 1
ATOM 2112 N N . LEU A 1 271 ? -10.574 4.555 9.761 1.00 97.00 271 LEU A N 1
ATOM 2113 C CA . LEU A 1 271 ? -10.183 4.644 8.351 1.00 97.00 271 LEU A CA 1
ATOM 2114 C C . LEU A 1 271 ? -10.517 6.013 7.736 1.00 97.00 271 LEU A C 1
ATOM 2116 O O . LEU A 1 271 ? -9.722 6.527 6.955 1.00 97.00 271 LEU A O 1
ATOM 2120 N N . GLU A 1 272 ? -11.646 6.621 8.101 1.00 95.69 272 GLU A N 1
ATOM 2121 C CA . GLU A 1 272 ? -12.009 7.984 7.686 1.00 95.69 272 GLU A CA 1
ATOM 2122 C C . GLU A 1 272 ? -11.050 9.025 8.277 1.00 95.69 272 GLU A C 1
ATOM 2124 O O . GLU A 1 272 ? -10.615 9.939 7.576 1.00 95.69 272 GLU A O 1
ATOM 2129 N N . LEU A 1 273 ? -10.665 8.868 9.547 1.00 96.31 273 LEU A N 1
ATOM 2130 C CA . LEU A 1 273 ? -9.648 9.710 10.179 1.00 96.31 273 LEU A CA 1
ATOM 2131 C C . LEU A 1 273 ? -8.290 9.563 9.490 1.00 96.31 273 LEU A C 1
ATOM 2133 O O . LEU A 1 273 ? -7.625 10.567 9.249 1.00 96.31 273 LEU A O 1
ATOM 2137 N N . LEU A 1 274 ? -7.902 8.340 9.116 1.00 94.56 274 LEU A N 1
ATOM 2138 C CA . LEU A 1 274 ? -6.687 8.096 8.341 1.00 94.56 274 LEU A CA 1
ATOM 2139 C C . LEU A 1 274 ? -6.753 8.743 6.952 1.00 94.56 274 LEU A C 1
ATOM 2141 O O . LEU A 1 274 ? -5.780 9.352 6.516 1.00 94.56 274 LEU A O 1
ATOM 2145 N N . GLU A 1 275 ? -7.883 8.640 6.252 1.00 91.75 275 GLU A N 1
ATOM 2146 C CA . GLU A 1 275 ? -8.066 9.304 4.960 1.00 91.75 275 GLU A CA 1
ATOM 2147 C C . GLU A 1 275 ? -7.908 10.824 5.099 1.00 91.75 275 GLU A C 1
ATOM 2149 O O . GLU A 1 275 ? -7.156 11.443 4.343 1.00 91.75 275 GLU A O 1
ATOM 2154 N N . GLN A 1 276 ? -8.561 11.426 6.096 1.00 91.56 276 GLN A N 1
ATOM 2155 C CA . GLN A 1 276 ? -8.418 12.852 6.394 1.00 91.56 276 GLN A CA 1
ATOM 2156 C C . GLN A 1 276 ? -6.978 13.210 6.763 1.00 91.56 276 GLN A C 1
ATOM 2158 O O . GLN A 1 276 ? -6.496 14.268 6.359 1.00 91.56 276 GLN A O 1
ATOM 2163 N N . ALA A 1 277 ? -6.284 12.338 7.497 1.00 89.56 277 ALA A N 1
ATOM 2164 C CA . ALA A 1 277 ? -4.885 12.504 7.861 1.00 89.56 277 ALA A CA 1
ATOM 2165 C C . ALA A 1 277 ? -3.996 12.587 6.623 1.00 89.56 277 ALA A C 1
ATOM 2167 O O . ALA A 1 277 ? -3.291 13.580 6.452 1.00 89.56 277 ALA A O 1
ATOM 2168 N N . ILE A 1 278 ? -4.100 11.605 5.727 1.00 84.19 278 ILE A N 1
ATOM 2169 C CA . ILE A 1 278 ? -3.334 11.530 4.474 1.00 84.19 278 ILE A CA 1
ATOM 2170 C C . ILE A 1 278 ? -3.640 12.732 3.571 1.00 84.19 278 ILE A C 1
ATOM 2172 O O . ILE A 1 278 ? -2.743 13.307 2.961 1.00 84.19 278 ILE A O 1
ATOM 2176 N N . GLN A 1 279 ? -4.904 13.152 3.498 1.00 83.56 279 GLN A N 1
ATOM 2177 C CA . GLN A 1 279 ? -5.327 14.279 2.660 1.00 83.56 279 GLN A CA 1
ATOM 2178 C C . GLN A 1 279 ? -5.034 15.656 3.274 1.00 83.56 279 GLN A C 1
ATOM 2180 O O . GLN A 1 279 ? -5.340 16.667 2.642 1.00 83.56 279 GLN A O 1
ATOM 2185 N N . ASP A 1 280 ? -4.482 15.703 4.488 1.00 84.00 280 ASP A N 1
ATOM 2186 C CA . ASP A 1 280 ? -4.291 16.925 5.270 1.00 84.00 280 ASP A CA 1
ATOM 2187 C C . ASP A 1 280 ? -5.598 17.726 5.483 1.00 84.00 280 ASP A C 1
ATOM 2189 O O . ASP A 1 280 ? -5.658 18.946 5.330 1.00 84.00 280 ASP A O 1
ATOM 2193 N N . ARG A 1 281 ? -6.686 17.015 5.808 1.00 88.50 281 ARG A N 1
ATOM 2194 C CA . ARG A 1 281 ? -8.052 17.547 5.994 1.00 88.50 281 ARG A CA 1
ATOM 2195 C C . ARG A 1 281 ? -8.634 17.300 7.389 1.00 88.50 281 ARG A C 1
ATOM 2197 O O . ARG A 1 281 ? -9.831 17.499 7.583 1.00 88.50 281 ARG A O 1
ATOM 2204 N N . ILE A 1 282 ? -7.812 16.870 8.349 1.00 89.88 282 ILE A N 1
ATOM 2205 C CA . ILE A 1 282 ? -8.248 16.663 9.738 1.00 89.88 282 ILE A CA 1
ATOM 2206 C C . ILE A 1 282 ? -8.749 17.990 10.332 1.00 89.88 282 ILE A C 1
ATOM 2208 O O . ILE A 1 282 ? -8.114 19.035 10.170 1.00 89.88 282 ILE A O 1
ATOM 2212 N N . GLN A 1 283 ? -9.881 17.944 11.037 1.00 88.44 283 GLN A N 1
ATOM 2213 C CA . GLN A 1 283 ? -10.413 19.091 11.779 1.00 88.44 283 GLN A CA 1
ATOM 2214 C C . GLN A 1 283 ? -9.524 19.418 12.988 1.00 88.44 283 GLN A C 1
ATOM 2216 O O . GLN A 1 283 ? -8.996 18.525 13.639 1.00 88.44 283 GLN A O 1
ATOM 2221 N N . ASN A 1 284 ? -9.352 20.704 13.305 1.00 83.12 284 ASN A N 1
ATOM 2222 C CA . ASN A 1 284 ? -8.348 21.161 14.280 1.00 83.12 284 ASN A CA 1
ATOM 2223 C C . ASN A 1 284 ? -8.504 20.585 15.704 1.00 83.12 284 ASN A C 1
ATOM 2225 O O . ASN A 1 284 ? -7.536 20.570 16.460 1.00 83.12 284 ASN A O 1
ATOM 2229 N N . ASP A 1 285 ? -9.704 20.168 16.092 1.00 91.38 285 ASP A N 1
ATOM 2230 C CA . ASP A 1 285 ? -10.033 19.584 17.395 1.00 91.38 285 ASP A CA 1
ATOM 2231 C C . ASP A 1 285 ? -9.814 18.063 17.458 1.00 91.38 285 ASP A C 1
ATOM 2233 O O . ASP A 1 285 ? -9.759 17.484 18.546 1.00 91.38 285 ASP A O 1
ATOM 2237 N N . VAL A 1 286 ? -9.625 17.415 16.310 1.00 93.94 286 VAL A N 1
ATOM 2238 C CA . VAL A 1 286 ? -9.421 15.973 16.206 1.00 93.94 286 VAL A CA 1
ATOM 2239 C C . VAL A 1 286 ? -7.924 15.670 16.202 1.00 93.94 286 VAL A C 1
ATOM 2241 O O . VAL A 1 286 ? -7.197 16.006 15.272 1.00 93.94 286 VAL A O 1
ATOM 2244 N N . THR A 1 287 ? -7.449 15.031 17.271 1.00 95.06 287 THR A N 1
ATOM 2245 C CA . THR A 1 287 ? -6.009 14.805 17.503 1.00 95.06 287 THR A CA 1
ATOM 2246 C C . THR A 1 287 ? -5.615 13.336 17.619 1.00 95.06 287 THR A C 1
ATOM 2248 O O . THR A 1 287 ? -4.428 13.037 17.546 1.00 95.06 287 THR A O 1
ATOM 2251 N N . HIS A 1 288 ? -6.579 12.431 17.793 1.00 97.31 288 HIS A N 1
ATOM 2252 C CA . HIS A 1 288 ? -6.356 11.003 18.028 1.00 97.31 288 HIS A CA 1
ATOM 2253 C C . HIS A 1 288 ? -7.409 10.165 17.301 1.00 97.31 288 HIS A C 1
ATOM 2255 O O . HIS A 1 288 ? -8.472 10.668 16.926 1.00 97.31 288 HIS A O 1
ATOM 2261 N N . TYR A 1 289 ? -7.111 8.880 17.134 1.00 98.06 289 TYR A N 1
ATOM 2262 C CA . TYR A 1 289 ? -8.082 7.881 16.692 1.00 98.06 289 TYR A CA 1
ATOM 2263 C C . TYR A 1 289 ? -9.145 7.607 17.774 1.00 98.06 289 TYR A C 1
ATOM 2265 O O . TYR A 1 289 ? -9.088 8.135 18.884 1.00 98.06 289 TYR A O 1
ATOM 2273 N N . VAL A 1 290 ? -10.147 6.786 17.457 1.00 98.25 290 VAL A N 1
ATOM 2274 C CA . VAL A 1 290 ? -11.249 6.439 18.369 1.00 98.25 290 VAL A CA 1
ATOM 2275 C C . VAL A 1 290 ? -11.197 4.979 18.829 1.00 98.25 290 VAL A C 1
ATOM 2277 O O . VAL A 1 290 ? -10.485 4.138 18.269 1.00 98.25 290 VAL A O 1
ATOM 2280 N N . GLY A 1 291 ? -11.979 4.669 19.866 1.00 98.19 291 GLY A N 1
ATOM 2281 C CA . GLY A 1 291 ? -12.077 3.330 20.442 1.00 98.19 291 GLY A CA 1
ATOM 2282 C C . GLY A 1 291 ? -10.852 2.983 21.284 1.00 98.19 291 GLY A C 1
ATOM 2283 O O . GLY A 1 291 ? -10.426 3.765 22.131 1.00 98.19 291 GLY A O 1
ATOM 2284 N N . LYS A 1 292 ? -10.285 1.795 21.077 1.00 98.38 292 LYS A N 1
ATOM 2285 C CA . LYS A 1 292 ? -9.077 1.341 21.777 1.00 98.38 292 LYS A CA 1
ATOM 2286 C C . LYS A 1 292 ? -7.802 2.022 21.283 1.00 98.38 292 LYS A C 1
ATOM 2288 O O . LYS A 1 292 ? -6.804 1.993 21.988 1.00 98.38 292 LYS A O 1
ATOM 2293 N N . ALA A 1 293 ? -7.832 2.617 20.094 1.00 98.25 293 ALA A N 1
ATOM 2294 C CA . ALA A 1 293 ? -6.717 3.375 19.536 1.00 98.25 293 ALA A CA 1
ATOM 2295 C C . ALA A 1 293 ? -6.724 4.855 19.963 1.00 98.25 293 ALA A C 1
ATOM 2297 O O . ALA A 1 293 ? -6.038 5.664 19.353 1.00 98.25 293 ALA A O 1
ATOM 2298 N N . SER A 1 294 ? -7.490 5.242 20.990 1.00 97.88 294 SER A N 1
ATOM 2299 C CA . SER A 1 294 ? -7.574 6.640 21.442 1.00 97.88 294 SER A CA 1
ATOM 2300 C C . SER A 1 294 ? -6.270 7.209 22.006 1.00 97.88 294 SER A C 1
ATOM 2302 O O . SER A 1 294 ? -6.176 8.407 22.247 1.00 97.88 294 SER A O 1
ATOM 2304 N N . ASP A 1 295 ? -5.284 6.352 22.260 1.00 96.81 295 ASP A N 1
ATOM 2305 C CA . ASP A 1 295 ? -3.922 6.710 22.650 1.00 96.81 295 ASP A CA 1
ATOM 2306 C C . ASP A 1 295 ? -2.999 6.988 21.451 1.00 96.81 295 ASP A C 1
ATOM 2308 O O . ASP A 1 295 ? -1.901 7.507 21.641 1.00 96.81 295 ASP A O 1
ATOM 2312 N N . GLU A 1 296 ? -3.431 6.675 20.226 1.00 97.25 296 GLU A N 1
ATOM 2313 C CA . GLU A 1 296 ? -2.657 6.912 19.009 1.00 97.25 296 GLU A CA 1
ATOM 2314 C C . GLU A 1 296 ? -2.936 8.305 18.437 1.00 97.25 296 GLU A C 1
ATOM 2316 O O . GLU A 1 296 ? -4.085 8.608 18.084 1.00 97.25 296 GLU A O 1
ATOM 2321 N N . PRO A 1 297 ? -1.908 9.162 18.314 1.00 95.62 297 PRO A N 1
ATOM 2322 C CA . PRO A 1 297 ? -2.068 10.481 17.732 1.00 95.62 297 PRO A CA 1
ATOM 2323 C C . PRO A 1 297 ? -2.309 10.397 16.221 1.00 95.62 297 PRO A C 1
ATOM 2325 O O . PRO A 1 297 ? -1.755 9.559 15.506 1.00 95.62 297 PRO A O 1
ATOM 2328 N N . LEU A 1 298 ? -3.108 11.329 15.712 1.00 92.62 298 LEU A N 1
ATOM 2329 C CA . LEU A 1 298 ? -3.242 11.567 14.282 1.00 92.62 298 LEU A CA 1
ATOM 2330 C C . LEU A 1 298 ? -2.099 12.455 13.794 1.00 92.62 298 LEU A C 1
ATOM 2332 O O . LEU A 1 298 ? -1.850 13.542 14.319 1.00 92.62 298 LEU A O 1
ATOM 2336 N N . HIS A 1 299 ? -1.432 12.008 12.737 1.00 86.81 299 HIS A N 1
ATOM 2337 C CA . HIS A 1 299 ? -0.377 12.760 12.074 1.00 86.81 299 HIS A CA 1
ATOM 2338 C C . HIS A 1 299 ? -0.886 13.302 10.744 1.00 86.81 299 HIS A C 1
ATOM 2340 O O . HIS A 1 299 ? -1.429 12.564 9.929 1.00 86.81 299 HIS A O 1
ATOM 2346 N N . ARG A 1 300 ? -0.717 14.604 10.526 1.00 83.19 300 ARG A N 1
ATOM 2347 C CA . ARG A 1 300 ? -1.142 15.266 9.291 1.00 83.19 300 ARG A CA 1
ATOM 2348 C C . ARG A 1 300 ? -0.190 14.943 8.136 1.00 83.19 300 ARG A C 1
ATOM 2350 O O . ARG A 1 300 ? 1.022 15.013 8.314 1.00 83.19 300 ARG A O 1
ATOM 2357 N N . GLY A 1 301 ? -0.782 14.617 6.988 1.00 69.25 301 GLY A N 1
ATOM 2358 C CA . GLY A 1 301 ? -0.158 14.249 5.715 1.00 69.25 301 GLY A CA 1
ATOM 2359 C C . GLY A 1 301 ? 0.978 13.235 5.823 1.00 69.25 301 GLY A C 1
ATOM 2360 O O . GLY A 1 301 ? 2.090 13.454 5.340 1.00 69.25 301 GLY A O 1
ATOM 2361 N N . LEU A 1 302 ? 0.645 12.126 6.480 1.00 57.19 302 LEU A N 1
ATOM 2362 C CA . LEU A 1 302 ? 1.379 10.865 6.388 1.00 57.19 302 LEU A CA 1
ATOM 2363 C C . LEU A 1 302 ? 1.751 10.512 4.940 1.00 57.19 302 LEU A C 1
ATOM 2365 O O . LEU A 1 302 ? 0.891 10.698 4.047 1.00 57.19 302 LEU A O 1
#

Sequence (302 aa):
MKKYSFTLFILLFVSGLTFVSCGSDDNTTAQTLDEEQNATFTPAPMISELRSRILFSNPYANIPAQCYIETSFGTQNACLFCHSNAAAKQKLGSTLAQAGFDEYIGNLQLEYAFGPADRFSVSPNINPWENTITPHKLDEAFAKLGIDADAWDMKSYIQTDNWQAAYNKKRGDAKVSNSGIKDDAFRLFPALNPSALPAQDDGFVRTTNGDEAIFSDQKGHNTGWRAVNFMPYGIFTPHTGSVSGIYIRLDAKFMQESNGTFSLDIYKQNLELLEQAIQDRIQNDVTHYVGKASDEPLHRGL